Protein AF-A0A1C4S2L9-F1 (afdb_monomer)

pLDDT: mean 82.62, std 12.53, range [39.09, 97.62]

Nearest PDB structures (foldseek):
  4a45-assembly1_A  TM=8.225E-01  e=1.285E-04  Clostridium perfringens
  2xqx-assembly2_B  TM=8.087E-01  e=1.011E-03  Streptococcus pneumoniae TIGR4
  4a3z-assembly1_A  TM=6.806E-01  e=2.753E-03  Clostridium perfringens
  4a6o-assembly2_B  TM=6.651E-01  e=3.484E-03  Clostridium perfringens
  5msx-assembly1_A  TM=4.239E-01  e=1.137E-03  Bacteroides thetaiotaomicron VPI-5482

Sequence (245 aa):
MLLRVGERVGRVEPRRHMRDYVRGLLGPVGRKNSWQIAEHAGHGSPYGLQRLLSWCQWEPDEIRDDLREYVAERLGQPDGVVIVDDTGFLKKGTVSAGVQRQYSGTAGRTENCQIGVFAAYASDKGRALVDRELYLPKSWTEDPDRCRAARIPTDGDTSTWAQATGQYRWISQVDPGAQRSVNLITLLKPDDKFAAQFHVDSSADGSSWYTVARHGGSAGGLIAVQLDHPTKARYLRVIVHRPDQ

Mean predicted aligned error: 11.6 Å

Solvent-accessible surface area (backbone atoms only — not comparable to full-atom values): 14134 Å² total; per-residue (Å²): 105,75,71,66,51,35,67,61,32,84,51,70,68,53,34,51,36,50,54,40,48,54,47,28,70,75,40,98,49,87,66,90,44,48,54,53,27,20,50,73,62,71,40,97,54,31,59,63,48,47,38,47,76,76,68,52,76,62,58,70,65,60,48,37,51,56,47,37,52,52,43,46,77,72,39,61,50,98,84,42,45,79,47,76,51,73,46,42,44,81,49,93,68,74,68,55,72,40,37,41,77,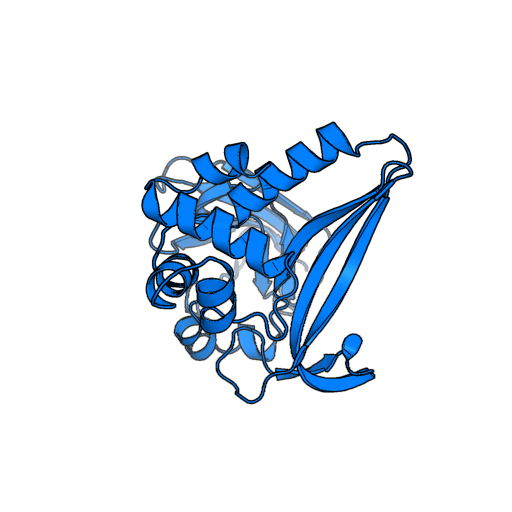40,78,18,74,76,74,74,43,74,37,43,22,30,41,35,38,34,31,29,39,38,35,96,77,43,72,46,81,48,47,75,47,76,48,68,45,68,85,44,77,76,30,50,68,62,29,52,75,46,67,46,93,64,88,67,50,94,79,75,72,86,80,74,85,94,59,81,61,53,76,51,75,45,67,77,84,50,75,40,81,42,47,67,48,76,47,82,31,47,75,90,60,30,62,26,24,37,33,32,32,34,13,72,80,78,80,59,78,45,81,42,32,78,50,68,83,49,76,49,37,79,43,80,48,65,36,81,53,76,36,72,25,22,27,42,31,44,38,35,63,36,69,58,133

Radius of gyration: 20.57 Å; Cα contacts (8 Å, |Δi|>4): 435; chains: 1; bounding box: 41×60×47 Å

Foldseek 3Di:
DLVLQLVQFPDPLLSVLVVLLVCLVVDPQDDNDLASSCVVSVHPGSVSNVCSVPPGDGAVQVSLVSVLVVCCVQVNDPPKDKDKDKAWAADDDDQAAQWDQDDGPVVNHGHGTWIKIWIKIQDPRGIDTRDIDTDHDPVRVVDLVSCVSNVNQDLSDPVQDDDDDPDFKDKRKGFSPAWGWDFKDKDAFAQVKGFQWKWKWFDHPVPDIDTFFTHHRDGHGIDMTGGPDTDGGRMMMIMGGDMDD

Secondary structure (DSSP, 8-state):
-HHHHHTTS-SHHHHHHHHHHHHHHHTT-SS-SHHHHHHHTT-S-SHHHHHHHHTS---HHHHHHHHHHHHHHHH--TT-EEEEEEEEEE-SSS-STT-EEEEETTTTEEEEEEEEEEEEEEETTEEEEEEEEEE--HHHHT-HHHHHHTT----S-TT-----SS-S-EEEEE--SS-EEEEEEEEEE-SSS-EEEEEEEEESSSS--EEEEEEESPPSEEEEEEEEEEEEESEEEEEEEEE--

Structure (mmCIF, N/CA/C/O backbone):
data_AF-A0A1C4S2L9-F1
#
_entry.id   AF-A0A1C4S2L9-F1
#
loop_
_atom_site.group_PDB
_atom_site.id
_atom_site.type_symbol
_atom_site.label_atom_id
_atom_site.label_alt_id
_atom_site.label_comp_id
_atom_site.label_asym_id
_atom_site.label_entity_id
_atom_site.label_seq_id
_atom_site.pdbx_PDB_ins_code
_atom_site.Cartn_x
_atom_site.Cartn_y
_atom_site.Cartn_z
_atom_site.occupancy
_atom_site.B_iso_or_equiv
_atom_site.auth_seq_id
_atom_site.auth_comp_id
_atom_site.auth_asym_id
_atom_site.auth_atom_id
_atom_site.pdbx_PDB_model_num
ATOM 1 N N . MET A 1 1 ? -16.186 -10.368 -6.788 1.00 82.69 1 MET A N 1
ATOM 2 C CA . MET A 1 1 ? -14.819 -9.826 -6.644 1.00 82.69 1 MET A CA 1
ATOM 3 C C . MET A 1 1 ? -14.099 -9.596 -7.978 1.00 82.69 1 MET A C 1
ATOM 5 O O . MET A 1 1 ? -13.957 -8.443 -8.338 1.00 82.69 1 MET A O 1
ATOM 9 N N . LEU A 1 2 ? -13.675 -10.619 -8.741 1.00 84.38 2 LEU A N 1
ATOM 10 C CA . LEU A 1 2 ? -12.844 -10.403 -9.953 1.00 84.38 2 LEU A CA 1
ATOM 11 C C . LEU A 1 2 ? -13.496 -9.542 -11.051 1.00 84.38 2 LEU A C 1
ATOM 13 O O . LEU A 1 2 ? -12.781 -8.855 -11.769 1.00 84.38 2 LEU A O 1
ATOM 17 N N . LEU A 1 3 ? -14.829 -9.564 -11.172 1.00 83.88 3 LEU A N 1
ATOM 18 C CA . LEU A 1 3 ? -15.553 -8.650 -12.064 1.00 83.88 3 LEU A CA 1
ATOM 19 C C . LEU A 1 3 ? -15.474 -7.197 -11.566 1.00 83.88 3 LEU A C 1
ATOM 21 O O . LEU A 1 3 ? -15.057 -6.346 -12.338 1.00 83.88 3 LEU A O 1
ATOM 25 N N . ARG A 1 4 ? -15.760 -6.957 -10.274 1.00 87.06 4 ARG A N 1
ATOM 26 C CA . ARG A 1 4 ? -15.672 -5.637 -9.610 1.00 87.06 4 ARG A CA 1
ATOM 27 C C . ARG A 1 4 ? -14.285 -5.013 -9.803 1.00 87.06 4 ARG A C 1
ATOM 29 O O . ARG A 1 4 ? -14.151 -3.970 -10.420 1.00 87.06 4 ARG A O 1
ATOM 36 N N . VAL A 1 5 ? -13.236 -5.738 -9.411 1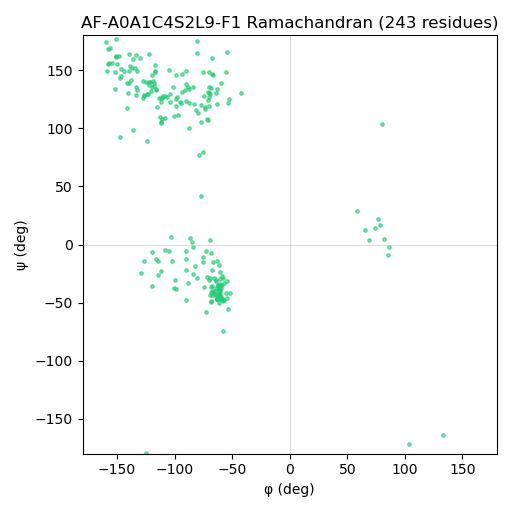.00 85.25 5 VAL A N 1
ATOM 37 C CA . VAL A 1 5 ? -11.843 -5.274 -9.549 1.00 85.25 5 VAL A CA 1
ATOM 38 C C . VAL A 1 5 ? -11.417 -5.148 -11.019 1.00 85.25 5 VAL A C 1
ATOM 40 O O . VAL A 1 5 ? -10.568 -4.332 -11.365 1.00 85.25 5 VAL A O 1
ATOM 43 N N . GLY A 1 6 ? -12.002 -5.950 -11.915 1.00 83.62 6 GLY A N 1
ATOM 44 C CA . GLY A 1 6 ? -11.735 -5.890 -13.352 1.00 83.62 6 GLY A CA 1
ATOM 45 C C . GLY A 1 6 ? -11.998 -4.512 -13.954 1.00 83.62 6 GLY A C 1
ATOM 46 O O . GLY A 1 6 ? -11.267 -4.098 -14.853 1.00 83.62 6 GLY A O 1
ATOM 47 N N . GLU A 1 7 ? -12.985 -3.777 -13.443 1.00 85.62 7 GLU A N 1
ATOM 48 C CA . GLU A 1 7 ? -13.330 -2.435 -13.921 1.00 85.62 7 GLU A CA 1
ATOM 49 C C . GLU A 1 7 ? -12.198 -1.423 -13.695 1.00 85.62 7 GLU A C 1
ATOM 51 O O . GLU A 1 7 ? -11.981 -0.564 -14.552 1.00 85.62 7 GLU A O 1
ATOM 56 N N . ARG A 1 8 ? -11.383 -1.610 -12.644 1.00 84.06 8 ARG A N 1
ATOM 57 C CA . ARG A 1 8 ? -10.201 -0.782 -12.322 1.00 84.06 8 ARG A CA 1
ATOM 58 C C . ARG A 1 8 ? -9.064 -0.899 -13.333 1.00 84.06 8 ARG A C 1
ATOM 60 O O . ARG A 1 8 ? -8.151 -0.079 -13.353 1.00 84.06 8 ARG A O 1
ATOM 67 N N . VAL A 1 9 ? -9.102 -1.918 -14.186 1.00 82.69 9 VAL A N 1
ATOM 68 C CA . VAL A 1 9 ? -8.084 -2.159 -15.207 1.00 82.69 9 VAL A CA 1
ATOM 69 C C . VAL A 1 9 ? -8.695 -1.838 -16.563 1.00 82.69 9 VAL A C 1
ATOM 71 O O . VAL A 1 9 ? -9.546 -2.576 -17.025 1.00 82.69 9 VAL A O 1
ATOM 74 N N . GLY A 1 10 ? -8.305 -0.751 -17.230 1.00 76.94 10 GLY A N 1
ATOM 75 C CA . GLY A 1 10 ? -9.055 -0.258 -18.401 1.00 76.94 10 GLY A CA 1
ATOM 76 C C . GLY A 1 10 ? -9.144 -1.222 -19.600 1.00 76.94 10 GLY A C 1
ATOM 77 O O . GLY A 1 10 ? -10.211 -1.386 -20.190 1.00 76.94 10 GLY A O 1
ATOM 78 N N . ARG A 1 11 ? -8.036 -1.877 -19.976 1.00 83.75 11 ARG A N 1
ATOM 79 C CA . ARG A 1 11 ? -7.966 -2.737 -21.177 1.00 83.75 11 ARG A CA 1
ATOM 80 C C . ARG A 1 11 ? -8.328 -4.196 -20.884 1.00 83.75 11 ARG A C 1
ATOM 82 O O . ARG A 1 11 ? -8.040 -4.718 -19.807 1.00 83.75 11 ARG A O 1
ATOM 89 N N . VAL A 1 12 ? -8.900 -4.885 -21.874 1.00 88.56 12 VAL A N 1
ATOM 90 C CA . VAL A 1 12 ? -9.360 -6.277 -21.727 1.00 88.56 12 VAL A CA 1
ATOM 91 C C . VAL A 1 12 ? -8.213 -7.274 -21.534 1.00 88.56 12 VAL A C 1
ATOM 93 O O . VAL A 1 12 ? -8.357 -8.227 -20.769 1.00 88.56 12 VAL A O 1
ATOM 96 N N . GLU A 1 13 ? -7.063 -7.069 -22.176 1.00 89.69 13 GLU A N 1
ATOM 97 C CA . GLU A 1 13 ? -5.934 -8.000 -22.096 1.00 89.69 13 GLU A CA 1
ATOM 98 C C . GLU A 1 13 ? -5.308 -8.004 -20.689 1.00 89.69 13 GLU A C 1
ATOM 100 O O . GLU A 1 13 ? -5.210 -9.079 -20.093 1.00 89.69 13 GLU A O 1
ATOM 105 N N . PRO A 1 14 ? -4.988 -6.847 -20.069 1.00 88.88 14 PRO A N 1
ATOM 106 C CA . PRO A 1 14 ? -4.560 -6.800 -18.671 1.00 88.88 14 PRO A CA 1
ATOM 107 C C . PRO A 1 14 ? -5.605 -7.333 -17.680 1.00 88.88 14 PRO A C 1
ATOM 109 O O . PRO A 1 14 ? -5.225 -7.992 -16.716 1.00 88.88 14 PRO A O 1
ATOM 112 N N . ARG A 1 15 ? -6.914 -7.145 -17.925 1.00 90.81 15 ARG A N 1
ATOM 113 C CA . ARG A 1 15 ? -7.975 -7.765 -17.099 1.00 90.81 15 ARG A CA 1
ATOM 114 C C . ARG A 1 15 ? -7.889 -9.292 -17.108 1.00 90.81 15 ARG A C 1
ATOM 116 O O . ARG A 1 15 ? -7.995 -9.924 -16.057 1.00 90.81 15 ARG A O 1
ATOM 123 N N . ARG A 1 16 ? -7.688 -9.895 -18.287 1.00 92.00 16 ARG A N 1
ATOM 124 C CA . ARG A 1 16 ? -7.511 -11.353 -18.427 1.00 92.00 16 ARG A CA 1
ATOM 125 C C . ARG A 1 16 ? -6.257 -11.817 -17.692 1.00 92.00 16 ARG A C 1
ATOM 127 O O . ARG A 1 16 ? -6.344 -12.744 -16.894 1.00 92.00 16 ARG A O 1
ATOM 134 N N . HIS A 1 17 ? -5.138 -11.117 -17.873 1.00 93.88 17 HIS A N 1
ATOM 135 C CA . HIS A 1 17 ? -3.901 -11.412 -17.152 1.00 93.88 17 HIS A CA 1
ATOM 136 C C . HIS A 1 17 ? -4.048 -11.272 -15.634 1.00 93.88 17 HIS A C 1
ATOM 138 O O . HIS A 1 17 ? -3.527 -12.111 -14.912 1.00 93.88 17 HIS A O 1
ATOM 144 N N . MET A 1 18 ? -4.788 -10.280 -15.131 1.00 92.69 18 MET A N 1
ATOM 145 C CA . MET A 1 18 ? -5.051 -10.124 -13.696 1.00 92.69 18 MET A CA 1
ATOM 146 C C . MET A 1 18 ? -5.839 -11.303 -13.135 1.00 92.69 18 MET A C 1
ATOM 148 O O . MET A 1 18 ? -5.463 -11.872 -12.111 1.00 92.69 18 MET A O 1
ATOM 152 N N . ARG A 1 19 ? -6.906 -11.711 -13.828 1.00 93.50 19 ARG A N 1
ATOM 153 C CA . ARG A 1 19 ? -7.688 -12.895 -13.460 1.00 93.50 19 ARG A CA 1
ATOM 154 C C . ARG A 1 19 ? -6.807 -14.143 -13.404 1.00 93.50 19 ARG A C 1
ATOM 156 O O . ARG A 1 19 ? -6.883 -14.900 -12.439 1.00 93.50 19 ARG A O 1
ATOM 163 N N . ASP A 1 20 ? -5.992 -14.356 -14.429 1.00 95.25 20 ASP A N 1
ATOM 164 C CA . ASP A 1 20 ? -5.127 -15.530 -14.535 1.00 95.25 20 ASP A CA 1
ATOM 165 C C . ASP A 1 20 ? -4.008 -15.496 -13.479 1.00 95.25 20 ASP A C 1
ATOM 167 O O . ASP A 1 20 ? -3.703 -16.517 -12.865 1.00 95.25 20 ASP A O 1
ATOM 171 N N . TYR A 1 21 ? -3.472 -14.307 -13.183 1.00 94.50 21 TYR A N 1
ATOM 172 C CA . TYR A 1 21 ? -2.488 -14.092 -12.126 1.00 94.50 21 TYR A CA 1
ATOM 173 C C . TYR A 1 21 ? -3.045 -14.460 -10.748 1.00 94.50 21 TYR A C 1
ATOM 175 O O . TYR A 1 21 ? -2.443 -15.261 -10.035 1.00 94.50 21 TYR A O 1
ATOM 183 N N . VAL A 1 22 ? -4.228 -13.945 -10.392 1.00 93.38 22 VAL A N 1
ATOM 184 C CA . VAL A 1 22 ? -4.896 -14.276 -9.121 1.00 93.38 22 VAL A CA 1
ATOM 185 C C . VAL A 1 22 ? -5.205 -15.771 -9.039 1.00 93.38 22 VAL A C 1
ATOM 187 O O . VAL A 1 22 ? -4.963 -16.393 -8.006 1.00 93.38 22 VAL A O 1
ATOM 190 N N . ARG A 1 23 ? -5.676 -16.383 -10.132 1.00 94.12 23 ARG A N 1
ATOM 191 C CA . ARG A 1 23 ? -5.912 -17.833 -10.178 1.00 94.12 23 ARG A CA 1
ATOM 192 C C . ARG A 1 23 ? -4.634 -18.634 -9.955 1.00 94.12 23 ARG A C 1
ATOM 194 O O . ARG A 1 23 ? -4.670 -19.580 -9.183 1.00 94.12 23 ARG A O 1
ATOM 201 N N . GLY A 1 24 ? -3.504 -18.252 -10.548 1.00 95.69 24 GLY A N 1
ATOM 202 C CA . GLY A 1 24 ? -2.239 -18.955 -10.311 1.00 95.69 24 GLY A CA 1
ATOM 203 C C . GLY A 1 24 ? -1.637 -18.710 -8.920 1.00 95.69 24 GLY A C 1
ATOM 204 O O . GLY A 1 24 ? -0.979 -19.599 -8.371 1.00 95.69 24 GLY A O 1
ATOM 205 N N . LEU A 1 25 ? -1.906 -17.555 -8.295 1.00 94.44 25 LEU A N 1
ATOM 206 C CA . LEU A 1 25 ? -1.585 -17.342 -6.878 1.00 94.44 25 LEU A CA 1
ATOM 207 C C . LEU A 1 25 ? -2.347 -18.324 -5.978 1.00 94.44 25 LEU A C 1
ATOM 209 O O . LEU A 1 25 ? -1.738 -18.909 -5.086 1.00 94.44 25 LEU A O 1
ATOM 213 N N . LEU A 1 26 ? -3.634 -18.550 -6.255 1.00 94.06 26 LEU A N 1
ATOM 214 C CA . LEU A 1 26 ? -4.495 -19.475 -5.506 1.00 94.06 26 LEU A CA 1
ATOM 215 C C . LEU A 1 26 ? -4.344 -20.947 -5.933 1.00 94.06 26 LEU A C 1
ATOM 217 O O . LEU A 1 26 ? -4.746 -21.845 -5.200 1.00 94.06 26 LEU A O 1
ATOM 221 N N . GLY A 1 27 ? -3.785 -21.199 -7.115 1.00 94.50 27 GLY A N 1
ATOM 222 C CA . GLY A 1 27 ? -3.593 -22.535 -7.672 1.00 94.50 27 GLY A CA 1
ATOM 223 C C . GLY A 1 27 ? -2.362 -23.264 -7.118 1.00 94.50 27 GLY A C 1
ATOM 224 O O . GLY A 1 27 ? -1.548 -22.672 -6.400 1.00 94.50 27 GLY A O 1
ATOM 225 N N . PRO A 1 28 ? -2.154 -24.537 -7.499 1.00 94.94 28 PRO A N 1
ATOM 226 C CA . PRO A 1 28 ? -1.048 -25.383 -7.037 1.00 94.94 28 PRO A CA 1
ATOM 227 C C . PRO A 1 28 ? 0.299 -25.053 -7.718 1.00 94.94 28 PRO A C 1
ATOM 229 O O . PRO A 1 28 ? 1.062 -25.934 -8.101 1.00 94.94 28 PRO A O 1
ATOM 232 N N . VAL A 1 29 ? 0.608 -23.767 -7.895 1.00 95.44 29 VAL A N 1
ATOM 233 C CA . VAL A 1 29 ? 1.902 -23.303 -8.423 1.00 95.44 29 VAL A CA 1
ATOM 234 C C . VAL A 1 29 ? 2.915 -23.245 -7.284 1.00 95.44 29 VAL A C 1
ATOM 236 O O . VAL A 1 29 ? 2.685 -22.499 -6.334 1.00 95.44 29 VAL A O 1
ATOM 239 N N . GLY A 1 30 ? 4.024 -23.985 -7.387 1.00 91.00 30 GLY A N 1
ATOM 240 C CA . GLY A 1 30 ? 5.050 -24.066 -6.338 1.00 91.00 30 GLY A CA 1
ATOM 241 C C . GLY A 1 30 ? 5.654 -22.705 -5.980 1.00 91.00 30 GLY A C 1
ATOM 242 O O . GLY A 1 30 ? 5.335 -22.127 -4.943 1.00 91.00 30 GLY A O 1
ATOM 243 N N . ARG A 1 31 ? 6.514 -22.152 -6.846 1.00 90.31 31 ARG A N 1
ATOM 244 C CA . ARG A 1 31 ? 7.056 -20.801 -6.651 1.00 90.31 31 ARG A CA 1
ATOM 245 C C . ARG A 1 31 ? 6.210 -19.781 -7.419 1.00 90.31 31 ARG A C 1
ATOM 247 O O . ARG A 1 31 ? 6.044 -19.846 -8.632 1.00 90.31 31 ARG A O 1
ATOM 254 N N . LYS A 1 32 ? 5.667 -18.808 -6.686 1.00 91.38 32 LYS A N 1
ATOM 255 C CA . LYS A 1 32 ? 4.776 -17.764 -7.213 1.00 91.38 32 LYS A CA 1
ATOM 256 C C . LYS A 1 32 ? 5.568 -16.667 -7.931 1.00 91.38 32 LYS A C 1
ATOM 258 O O . LYS A 1 32 ? 5.821 -15.602 -7.380 1.00 91.38 32 LYS A O 1
ATOM 263 N N . ASN A 1 33 ? 6.011 -16.945 -9.152 1.00 92.62 33 ASN A N 1
ATOM 264 C CA . ASN A 1 33 ? 6.607 -15.956 -10.053 1.00 92.62 33 ASN A CA 1
ATOM 265 C C . ASN A 1 33 ? 5.820 -15.891 -11.373 1.00 92.62 33 ASN A C 1
ATOM 267 O O . ASN A 1 33 ? 5.045 -16.794 -11.687 1.00 92.62 33 ASN A O 1
ATOM 271 N N . SER A 1 34 ? 6.028 -14.833 -12.161 1.00 94.25 34 SER A N 1
ATOM 272 C CA . SER A 1 34 ? 5.306 -14.633 -13.426 1.00 94.25 34 SER A CA 1
ATOM 273 C C . SER A 1 34 ? 5.528 -15.746 -14.451 1.00 94.25 34 SER A C 1
ATOM 275 O O . SER A 1 34 ? 4.676 -15.917 -15.309 1.00 94.25 34 SER A O 1
ATOM 277 N N . TRP A 1 35 ? 6.630 -16.499 -14.381 1.00 95.94 35 TRP A N 1
ATOM 278 C CA . TRP A 1 35 ? 6.892 -17.610 -15.299 1.00 95.94 35 TRP A CA 1
ATOM 279 C C . TRP A 1 35 ? 5.990 -18.801 -15.000 1.00 95.94 35 TRP A C 1
ATOM 281 O O . TRP A 1 35 ? 5.191 -19.205 -15.835 1.00 95.94 35 TRP A O 1
ATOM 291 N N . GLN A 1 36 ? 6.057 -19.314 -13.775 1.00 96.69 36 GLN A N 1
ATOM 292 C CA . GLN A 1 36 ? 5.314 -20.510 -13.385 1.00 96.69 36 GLN A CA 1
ATOM 293 C C . GLN A 1 36 ? 3.809 -20.244 -13.311 1.00 96.69 36 GLN A C 1
ATOM 295 O O . GLN A 1 36 ? 3.008 -21.127 -13.598 1.00 96.69 36 GLN A O 1
ATOM 300 N N . ILE A 1 37 ? 3.406 -19.014 -12.972 1.00 97.62 37 ILE A N 1
ATOM 301 C CA . ILE A 1 37 ? 1.999 -18.605 -13.043 1.00 97.62 37 ILE A CA 1
ATOM 302 C C . ILE A 1 37 ? 1.529 -18.524 -14.502 1.00 97.62 37 ILE A C 1
ATOM 304 O O . ILE A 1 37 ? 0.414 -18.950 -14.790 1.00 97.62 37 ILE A O 1
ATOM 308 N N . ALA A 1 38 ?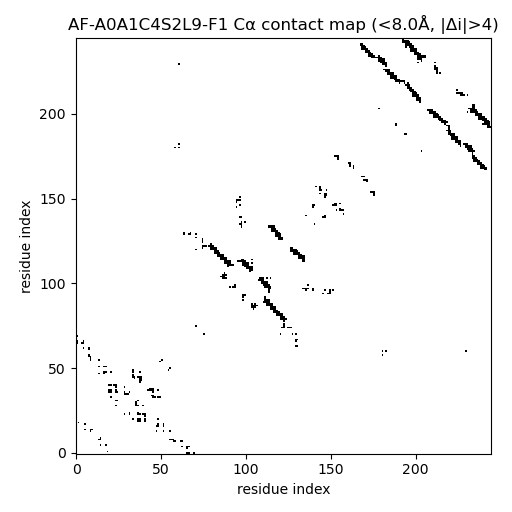 2.353 -18.007 -15.421 1.00 96.88 38 ALA A N 1
ATOM 309 C CA . ALA A 1 38 ? 2.009 -17.949 -16.842 1.00 96.88 38 ALA A CA 1
ATOM 310 C C . ALA A 1 38 ? 1.832 -19.351 -17.430 1.00 96.88 38 ALA A C 1
ATOM 312 O O . ALA A 1 38 ? 0.808 -19.609 -18.056 1.00 96.88 38 ALA A O 1
ATOM 313 N N . GLU A 1 39 ? 2.771 -20.255 -17.153 1.00 96.38 39 GLU A N 1
ATOM 314 C CA . GLU A 1 39 ? 2.706 -21.660 -17.561 1.00 96.38 39 GLU A CA 1
ATOM 315 C C . GLU A 1 39 ? 1.447 -22.346 -17.014 1.00 96.38 39 GLU A C 1
ATOM 317 O O . GLU A 1 39 ? 0.681 -22.935 -17.773 1.00 96.38 39 GLU A O 1
ATOM 322 N N . HIS A 1 40 ? 1.166 -22.186 -15.716 1.00 96.56 40 HIS A N 1
ATOM 323 C CA . HIS A 1 40 ? -0.041 -22.734 -15.094 1.00 96.56 40 HIS A CA 1
ATOM 324 C C . HIS A 1 40 ? -1.337 -22.211 -15.729 1.00 96.56 40 HIS A C 1
ATOM 326 O O . HIS A 1 40 ? -2.320 -22.939 -15.831 1.00 96.56 40 HIS A O 1
ATOM 332 N N . ALA A 1 41 ? -1.347 -20.950 -16.160 1.00 96.00 41 ALA A N 1
ATOM 333 C CA . ALA A 1 41 ? -2.485 -20.334 -16.831 1.00 96.00 41 ALA A CA 1
ATOM 334 C C . ALA A 1 41 ? -2.512 -20.570 -18.358 1.00 96.00 41 ALA A C 1
ATOM 336 O O . ALA A 1 41 ? -3.388 -20.028 -19.032 1.00 96.00 41 ALA A O 1
ATOM 337 N N . GLY A 1 42 ? -1.595 -21.377 -18.907 1.00 96.56 42 GLY A N 1
ATOM 338 C CA . GLY A 1 42 ? -1.558 -21.744 -20.326 1.00 96.56 42 GLY A CA 1
ATOM 339 C C . GLY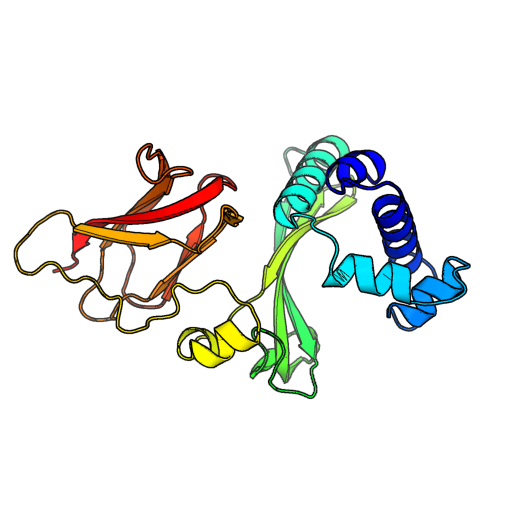 A 1 42 ? -0.975 -20.674 -21.256 1.00 96.56 42 GLY A C 1
ATOM 340 O O . GLY A 1 42 ? -1.187 -20.728 -22.466 1.00 96.56 42 GLY A O 1
ATOM 341 N N . HIS A 1 43 ? -0.252 -19.687 -20.722 1.00 96.06 43 HIS A N 1
ATOM 342 C CA . HIS A 1 43 ? 0.423 -18.667 -21.527 1.00 96.06 43 HIS A CA 1
ATOM 343 C C . HIS A 1 43 ? 1.780 -19.181 -22.016 1.00 96.06 43 HIS A C 1
ATOM 345 O O . HIS A 1 43 ? 2.574 -19.694 -21.233 1.00 96.06 43 HIS A O 1
ATOM 351 N N . GLY A 1 44 ? 2.102 -18.952 -23.293 1.00 95.06 44 GLY A N 1
ATOM 352 C CA . GLY A 1 44 ? 3.409 -19.313 -23.865 1.00 95.06 44 GLY A CA 1
ATOM 353 C C . GLY A 1 44 ? 4.581 -18.428 -23.414 1.00 95.06 44 GLY A C 1
ATOM 354 O O . GLY A 1 44 ? 5.721 -18.692 -23.781 1.00 95.06 44 GLY A O 1
ATOM 355 N N . SER A 1 45 ? 4.330 -17.355 -22.654 1.00 95.50 45 SER A N 1
ATOM 356 C CA . SER A 1 45 ? 5.380 -16.486 -22.104 1.00 95.50 45 SER A CA 1
ATOM 357 C C . SER A 1 45 ? 4.919 -15.757 -20.831 1.00 95.50 45 SER A C 1
ATOM 359 O O . SER A 1 45 ? 3.720 -15.504 -20.669 1.00 95.50 45 SER A O 1
ATOM 361 N N . PRO A 1 46 ? 5.847 -15.327 -19.951 1.00 96.00 46 PRO A N 1
ATOM 362 C CA . PRO A 1 46 ? 5.522 -14.545 -18.755 1.00 96.00 46 PRO A CA 1
ATOM 363 C C . PRO A 1 46 ? 5.184 -13.077 -19.042 1.00 96.00 46 PRO A C 1
ATOM 365 O O . PRO A 1 46 ? 4.750 -12.367 -18.131 1.00 96.00 46 PRO A O 1
ATOM 368 N N . TYR A 1 47 ? 5.416 -12.587 -20.265 1.00 95.19 47 TYR A N 1
ATOM 369 C CA . TYR A 1 47 ? 5.450 -11.152 -20.555 1.00 95.19 47 TYR A CA 1
ATOM 370 C C . TYR A 1 47 ? 4.122 -10.450 -20.278 1.00 95.19 47 TYR A C 1
ATOM 372 O O . TYR A 1 47 ? 4.123 -9.335 -19.764 1.00 95.19 47 TYR A O 1
ATOM 380 N N . GLY A 1 48 ? 2.990 -11.109 -20.543 1.00 93.06 48 GLY A N 1
ATOM 381 C CA . GLY A 1 48 ? 1.669 -10.558 -20.227 1.00 93.06 48 GLY A CA 1
ATOM 382 C C . GLY A 1 48 ? 1.483 -10.297 -18.729 1.00 93.06 48 GLY A C 1
ATOM 383 O O . GLY A 1 48 ? 1.022 -9.225 -18.334 1.00 93.06 48 GLY A O 1
ATOM 384 N N . LEU A 1 49 ? 1.925 -11.235 -17.884 1.00 94.56 49 LEU A N 1
ATOM 385 C CA . LEU A 1 49 ? 1.851 -11.108 -16.426 1.00 94.56 49 LEU A CA 1
ATOM 386 C C . LEU A 1 49 ? 2.888 -10.124 -15.875 1.00 94.56 49 LEU A C 1
ATOM 388 O O . LEU A 1 49 ? 2.595 -9.380 -14.945 1.00 94.56 49 LEU A O 1
ATOM 392 N N . GLN A 1 50 ? 4.093 -10.081 -16.446 1.00 93.62 50 GLN A N 1
ATOM 393 C CA . GLN A 1 50 ? 5.095 -9.079 -16.071 1.00 93.62 50 GLN A CA 1
ATOM 394 C C . GLN A 1 50 ? 4.598 -7.671 -16.401 1.00 93.62 50 GLN A C 1
ATOM 396 O O . GLN A 1 50 ? 4.650 -6.783 -15.555 1.00 93.62 50 GLN A O 1
ATOM 401 N N . ARG A 1 51 ? 4.026 -7.487 -17.596 1.00 89.69 51 ARG A N 1
ATOM 402 C CA . ARG A 1 51 ? 3.462 -6.210 -18.031 1.00 89.69 51 ARG A CA 1
ATOM 403 C C . ARG A 1 51 ? 2.321 -5.745 -17.134 1.00 89.69 51 ARG A C 1
ATOM 405 O O . ARG A 1 51 ? 2.277 -4.561 -16.810 1.00 89.69 51 ARG A O 1
ATOM 412 N N . LEU A 1 52 ? 1.454 -6.661 -16.698 1.00 89.12 52 LEU A N 1
ATOM 413 C CA . LEU A 1 52 ? 0.417 -6.370 -15.707 1.00 89.12 52 LEU A CA 1
ATOM 414 C C . LEU A 1 52 ? 1.004 -5.750 -14.428 1.00 89.12 52 LEU A C 1
ATOM 416 O O . LEU A 1 52 ? 0.468 -4.765 -13.927 1.00 89.12 52 LEU A O 1
ATOM 420 N N . LEU A 1 53 ? 2.090 -6.320 -13.903 1.00 85.56 53 LEU A N 1
ATOM 421 C CA . LEU A 1 53 ? 2.669 -5.896 -12.627 1.00 85.56 53 LEU A CA 1
ATOM 422 C C . LEU A 1 53 ? 3.542 -4.641 -12.733 1.00 85.56 53 LEU A C 1
ATOM 424 O O . LEU A 1 53 ? 3.656 -3.917 -11.750 1.00 85.56 53 LEU A O 1
ATOM 428 N N . SER A 1 54 ? 4.180 -4.393 -13.881 1.00 80.44 54 SER A N 1
ATOM 429 C CA . SER A 1 54 ? 5.184 -3.326 -14.002 1.00 80.44 54 SER A CA 1
ATOM 430 C C . SER A 1 54 ? 4.792 -2.144 -14.890 1.00 80.44 54 SER A C 1
ATOM 432 O O . SER A 1 54 ? 5.384 -1.078 -14.744 1.00 80.44 54 SER A O 1
ATOM 434 N N . TRP A 1 55 ? 3.855 -2.315 -15.830 1.00 78.12 55 TRP A N 1
ATOM 435 C CA . TRP A 1 55 ? 3.551 -1.307 -16.862 1.00 78.12 55 TRP A CA 1
ATOM 436 C C . TRP A 1 55 ? 2.071 -0.953 -16.982 1.00 78.12 55 TRP A C 1
ATOM 438 O O . TRP A 1 55 ? 1.740 0.116 -17.493 1.00 78.12 55 TRP A O 1
ATOM 448 N N . CYS A 1 56 ? 1.164 -1.845 -16.588 1.00 80.69 56 CYS A N 1
ATOM 449 C CA . CYS A 1 56 ? -0.257 -1.535 -16.611 1.00 80.69 56 CYS A CA 1
ATOM 450 C C . CYS A 1 56 ? -0.591 -0.498 -15.537 1.00 80.69 56 CYS A C 1
ATOM 452 O O . CYS A 1 56 ? -0.149 -0.608 -14.399 1.00 80.69 56 CYS A O 1
ATOM 454 N N . GLN A 1 57 ? -1.400 0.492 -15.909 1.00 75.88 57 GLN A N 1
ATOM 455 C CA . GLN A 1 57 ? -1.942 1.467 -14.971 1.00 75.88 57 GLN A CA 1
ATOM 456 C C . GLN A 1 57 ? -3.134 0.841 -14.247 1.00 75.88 57 GLN A C 1
ATOM 458 O O . GLN A 1 57 ? -4.148 0.526 -14.872 1.00 75.88 57 GLN A O 1
ATOM 463 N N . TRP A 1 58 ? -2.975 0.622 -12.949 1.00 76.69 58 TRP A N 1
ATOM 464 C CA . TRP A 1 58 ? -4.033 0.273 -12.010 1.00 76.69 58 TRP A CA 1
ATOM 465 C C . TRP A 1 58 ? -3.673 0.886 -10.662 1.00 76.69 58 TRP A C 1
ATOM 467 O O . TRP A 1 58 ? -2.492 0.950 -10.320 1.00 76.69 58 TRP A O 1
ATOM 477 N N . GLU A 1 59 ? -4.679 1.350 -9.927 1.00 79.31 59 GLU A N 1
ATOM 478 C CA . GLU A 1 59 ? -4.481 1.996 -8.634 1.00 79.31 59 GLU A CA 1
ATOM 479 C C . GLU A 1 59 ? -4.697 0.967 -7.515 1.00 79.31 59 GLU A C 1
ATOM 481 O O . GLU A 1 59 ? -5.821 0.482 -7.347 1.00 79.31 59 GLU A O 1
ATOM 486 N N . PRO A 1 60 ? -3.652 0.566 -6.767 1.00 79.00 60 PRO A N 1
ATOM 487 C CA . PRO A 1 60 ? -3.786 -0.506 -5.787 1.00 79.00 60 PRO A CA 1
ATOM 488 C C . PRO A 1 60 ? -4.748 -0.177 -4.645 1.00 79.00 60 PRO A C 1
ATOM 490 O O . PRO A 1 60 ? -5.403 -1.087 -4.136 1.00 79.00 60 PRO A O 1
ATOM 493 N N . ASP A 1 61 ? -4.851 1.100 -4.276 1.00 80.00 61 ASP A N 1
ATOM 494 C CA . ASP A 1 61 ? -5.794 1.580 -3.265 1.00 80.00 61 ASP A CA 1
ATOM 495 C C . ASP A 1 61 ? -7.247 1.404 -3.701 1.00 80.00 61 ASP A C 1
ATOM 497 O O . ASP A 1 61 ? -8.061 0.912 -2.927 1.00 80.00 61 ASP A O 1
ATOM 501 N N . GLU A 1 62 ? -7.570 1.707 -4.959 1.00 82.12 62 GLU A N 1
ATOM 502 C CA . GLU A 1 62 ? -8.930 1.513 -5.470 1.00 82.12 62 GLU A CA 1
ATOM 503 C C . GLU A 1 62 ? -9.317 0.025 -5.477 1.00 82.12 62 GLU A C 1
ATOM 505 O O . GLU A 1 62 ? -10.442 -0.334 -5.136 1.00 82.12 62 GLU A O 1
ATOM 510 N N . ILE A 1 63 ? -8.370 -0.864 -5.804 1.00 87.88 63 ILE A N 1
ATOM 511 C CA . ILE A 1 63 ? -8.591 -2.316 -5.726 1.00 87.88 63 ILE A CA 1
ATOM 512 C C . ILE A 1 63 ? -8.780 -2.775 -4.274 1.00 87.88 63 ILE A C 1
ATOM 514 O O . ILE A 1 63 ? -9.611 -3.648 -4.009 1.00 87.88 63 ILE A O 1
ATOM 518 N N . ARG A 1 64 ? -8.007 -2.219 -3.332 1.00 88.12 64 ARG A N 1
ATOM 519 C CA . ARG A 1 64 ? -8.179 -2.487 -1.899 1.00 88.12 64 ARG A CA 1
ATOM 520 C C . ARG A 1 64 ? -9.568 -2.057 -1.440 1.00 88.12 64 ARG A C 1
ATOM 522 O O . ARG A 1 64 ? -10.210 -2.809 -0.714 1.00 88.12 64 ARG A O 1
ATOM 529 N N . ASP A 1 65 ? -10.033 -0.886 -1.851 1.00 86.88 65 ASP A N 1
ATOM 530 C CA . ASP A 1 65 ? -11.327 -0.362 -1.417 1.00 86.88 65 ASP A CA 1
ATOM 531 C C . ASP A 1 65 ? -12.484 -1.221 -1.957 1.00 86.88 65 ASP A C 1
ATOM 533 O O . ASP A 1 65 ? -13.365 -1.607 -1.188 1.00 86.88 65 ASP A O 1
ATOM 537 N N . ASP A 1 66 ? -12.407 -1.668 -3.218 1.00 91.00 66 ASP A N 1
ATOM 538 C CA . ASP A 1 66 ? -13.353 -2.646 -3.781 1.00 91.00 66 ASP A CA 1
ATOM 539 C C . ASP A 1 66 ? -13.348 -3.978 -2.999 1.00 91.00 66 ASP A C 1
ATOM 541 O O . ASP A 1 66 ? -14.385 -4.630 -2.837 1.00 91.00 66 ASP A O 1
ATOM 545 N N . LEU A 1 67 ? -12.173 -4.419 -2.529 1.00 91.69 67 LEU A N 1
ATOM 546 C CA . LEU A 1 67 ? -12.031 -5.616 -1.697 1.00 91.69 67 LEU A CA 1
ATOM 547 C C . LEU A 1 67 ? -12.642 -5.410 -0.308 1.00 91.69 67 LEU A C 1
ATOM 549 O O . LEU A 1 67 ? -13.346 -6.296 0.171 1.00 91.69 67 LEU A O 1
ATOM 553 N N . ARG A 1 68 ? -12.405 -4.261 0.330 1.00 92.56 68 ARG A N 1
ATOM 554 C CA . ARG A 1 68 ? -12.979 -3.909 1.637 1.00 92.56 68 ARG A CA 1
ATOM 555 C C . ARG A 1 68 ? -14.494 -3.908 1.596 1.00 92.56 68 ARG A C 1
ATOM 557 O O . ARG A 1 68 ? -15.117 -4.529 2.450 1.00 92.56 68 ARG A O 1
ATOM 564 N N . GLU A 1 69 ? -15.068 -3.272 0.583 1.00 92.75 69 GLU A N 1
ATOM 565 C CA . GLU A 1 69 ? -16.512 -3.243 0.379 1.00 92.75 69 GLU A CA 1
ATOM 566 C C . GLU A 1 69 ? -17.061 -4.664 0.182 1.00 92.75 69 GLU A C 1
ATOM 568 O O . GLU A 1 69 ? -17.992 -5.078 0.869 1.00 92.75 69 GLU A O 1
ATOM 573 N N . TYR A 1 70 ? -16.419 -5.469 -0.672 1.00 94.56 70 TYR A N 1
ATOM 574 C CA . TYR A 1 70 ? -16.814 -6.863 -0.879 1.00 94.56 70 TYR A CA 1
ATOM 575 C C . TYR A 1 70 ? -16.725 -7.698 0.409 1.00 94.56 70 TYR A C 1
ATOM 577 O O . TYR A 1 70 ? -17.584 -8.541 0.665 1.00 94.56 70 TYR A O 1
ATOM 585 N N . VAL A 1 71 ? -15.692 -7.491 1.228 1.00 94.75 71 VAL A N 1
ATOM 586 C CA . VAL A 1 71 ? -15.533 -8.177 2.516 1.00 94.75 71 VAL A CA 1
ATOM 587 C C . VAL A 1 71 ? -16.603 -7.731 3.505 1.00 94.75 71 VAL A C 1
ATOM 589 O O . VAL A 1 71 ? -17.206 -8.589 4.142 1.00 94.75 71 VAL A O 1
ATOM 592 N N . ALA A 1 72 ? -16.898 -6.435 3.593 1.00 93.19 72 ALA A N 1
ATOM 593 C CA . ALA A 1 72 ? -17.962 -5.916 4.446 1.00 93.19 72 ALA A CA 1
ATOM 594 C C . ALA A 1 72 ? -19.333 -6.490 4.050 1.00 93.19 72 ALA A C 1
ATOM 596 O O . ALA A 1 72 ? -20.060 -6.985 4.906 1.00 93.19 72 ALA A O 1
ATOM 597 N N . GLU A 1 73 ? -19.653 -6.529 2.754 1.00 95.81 73 GLU A N 1
ATOM 598 C CA . GLU A 1 73 ? -20.899 -7.119 2.245 1.00 95.81 73 GLU A CA 1
ATOM 599 C C . GLU A 1 73 ? -21.034 -8.616 2.567 1.00 95.81 73 GLU A C 1
ATOM 601 O O . GLU A 1 73 ? -22.137 -9.115 2.797 1.00 95.81 73 GLU A O 1
ATOM 606 N N . ARG A 1 74 ? -19.929 -9.372 2.505 1.00 96.12 74 ARG A N 1
ATOM 607 C CA . ARG A 1 74 ? -19.964 -10.845 2.543 1.00 96.12 74 ARG A CA 1
ATOM 608 C C . ARG A 1 74 ? -19.678 -11.435 3.910 1.00 96.12 74 ARG A C 1
ATOM 610 O O . ARG A 1 74 ? -20.275 -12.450 4.263 1.00 96.12 74 ARG A O 1
ATOM 617 N N . LEU A 1 75 ? -18.754 -10.829 4.638 1.00 95.75 75 LEU A N 1
ATOM 618 C CA . LEU A 1 75 ? -18.243 -11.314 5.915 1.00 95.75 75 LEU A CA 1
ATOM 619 C C . LEU A 1 75 ? -18.614 -10.381 7.072 1.00 95.75 75 LEU A C 1
ATOM 621 O O . LEU A 1 75 ? -18.517 -10.806 8.212 1.00 95.75 75 LEU A O 1
ATOM 625 N N . GLY A 1 76 ? -19.063 -9.149 6.803 1.00 93.94 76 GLY A N 1
ATOM 626 C CA . GLY A 1 76 ? -19.377 -8.157 7.830 1.00 93.94 76 GLY A CA 1
ATOM 627 C C . GLY A 1 76 ? -20.350 -8.679 8.886 1.00 93.94 76 GLY A C 1
ATOM 628 O O . GLY A 1 76 ? -21.466 -9.083 8.557 1.00 93.94 76 GLY A O 1
ATOM 629 N N . GLN A 1 77 ? -19.927 -8.658 10.146 1.00 91.88 77 GLN A N 1
ATOM 630 C CA . GLN A 1 77 ? -20.694 -8.983 11.347 1.00 91.88 77 GLN A CA 1
ATOM 631 C C . GLN A 1 77 ? -20.464 -7.923 12.438 1.00 91.88 77 GLN A C 1
ATOM 633 O O . GLN A 1 77 ? -19.381 -7.329 12.466 1.00 91.88 77 GLN A O 1
ATOM 638 N N . PRO A 1 78 ? -21.443 -7.693 13.339 1.00 89.94 78 PRO A N 1
ATOM 639 C CA . PRO A 1 78 ? -21.305 -6.744 14.449 1.00 89.94 78 PRO A CA 1
ATOM 640 C C . PRO A 1 78 ? -20.127 -7.032 15.391 1.00 89.94 78 PRO A C 1
ATOM 642 O O . PRO A 1 78 ? -19.587 -6.106 15.985 1.00 89.94 78 PRO A O 1
ATOM 645 N N . ASP A 1 79 ? -19.737 -8.299 15.524 1.00 89.06 79 ASP A N 1
ATOM 646 C CA . ASP A 1 79 ? -18.653 -8.794 16.378 1.00 89.06 79 ASP A CA 1
ATOM 647 C C . ASP A 1 79 ? -17.366 -9.125 15.601 1.00 89.06 79 ASP A C 1
ATOM 649 O O . ASP A 1 79 ? -16.412 -9.662 16.165 1.00 89.06 79 ASP A O 1
ATOM 653 N N . GLY A 1 80 ? -17.314 -8.807 14.304 1.00 90.56 80 GLY A N 1
ATOM 654 C CA . GLY A 1 80 ? -16.112 -9.014 13.508 1.00 90.56 80 GLY A CA 1
ATOM 655 C C . GLY A 1 80 ? -14.969 -8.096 13.934 1.00 90.56 80 GLY A C 1
ATOM 656 O O . GLY A 1 80 ? -15.171 -6.945 14.319 1.00 90.56 80 GLY A O 1
ATOM 657 N N . VAL A 1 81 ? -13.744 -8.598 13.819 1.00 88.25 81 VAL A N 1
ATOM 658 C CA . VAL A 1 81 ? -12.533 -7.918 14.283 1.00 88.25 81 VAL A CA 1
ATOM 659 C C . VAL A 1 81 ? -11.592 -7.604 13.130 1.00 88.25 81 VAL A C 1
ATOM 661 O O . VAL A 1 81 ? -11.511 -8.343 12.145 1.00 88.25 81 VAL A O 1
ATOM 664 N N . VAL A 1 82 ? -10.842 -6.513 13.275 1.00 87.06 82 VAL A N 1
ATOM 665 C CA . VAL A 1 82 ? -9.708 -6.186 12.408 1.00 87.06 82 VAL A CA 1
ATOM 666 C C . VAL A 1 82 ? -8.425 -6.486 13.167 1.00 87.06 82 VAL A C 1
ATOM 668 O O . VAL A 1 82 ? -8.196 -5.965 14.255 1.00 87.06 82 VAL A O 1
ATOM 671 N N . ILE A 1 83 ? -7.597 -7.341 12.584 1.00 86.56 83 ILE A N 1
ATOM 672 C CA . ILE A 1 83 ? -6.307 -7.767 13.111 1.00 86.56 83 ILE A CA 1
ATOM 673 C C . ILE A 1 83 ? -5.235 -7.085 12.273 1.00 86.56 83 ILE A C 1
ATOM 675 O O . ILE A 1 83 ? -5.259 -7.187 11.047 1.00 86.56 83 ILE A O 1
ATOM 679 N N . VAL A 1 84 ? -4.305 -6.403 12.931 1.00 82.62 84 VAL A N 1
ATOM 680 C CA . VAL A 1 84 ? -3.147 -5.785 12.284 1.00 82.62 84 VAL A CA 1
ATOM 681 C C . VAL A 1 84 ? -1.909 -6.559 12.696 1.00 82.62 84 VAL A C 1
ATOM 683 O O . VAL A 1 84 ? -1.693 -6.773 13.886 1.00 82.62 84 VAL A O 1
ATOM 686 N N . ASP A 1 85 ? -1.124 -6.979 11.712 1.00 83.31 85 ASP A N 1
ATOM 687 C CA . ASP A 1 85 ? 0.108 -7.732 11.931 1.00 83.31 85 ASP A CA 1
ATOM 688 C C . ASP A 1 85 ? 1.146 -7.385 10.862 1.00 83.31 85 ASP A C 1
ATOM 690 O O . ASP A 1 85 ? 0.801 -7.017 9.730 1.00 83.31 85 ASP A O 1
ATOM 694 N N . ASP A 1 86 ? 2.422 -7.492 11.213 1.00 83.12 86 ASP A N 1
ATOM 695 C CA . ASP A 1 86 ? 3.524 -7.282 10.287 1.00 83.12 86 ASP A CA 1
ATOM 696 C C . ASP A 1 86 ? 4.065 -8.613 9.744 1.00 83.12 86 ASP A C 1
ATOM 698 O O . ASP A 1 86 ? 4.071 -9.656 10.388 1.00 83.12 86 ASP A O 1
ATOM 702 N N . THR A 1 87 ? 4.510 -8.614 8.493 1.00 87.75 87 THR A N 1
ATOM 703 C CA . THR A 1 87 ? 5.077 -9.797 7.843 1.00 87.75 87 THR A CA 1
ATOM 704 C C . THR A 1 87 ? 6.364 -9.426 7.134 1.00 87.75 87 THR A C 1
ATOM 706 O O . THR A 1 87 ? 6.415 -8.490 6.330 1.00 87.75 87 THR A O 1
ATOM 709 N N . GLY A 1 88 ? 7.418 -10.197 7.409 1.00 89.31 88 GLY A N 1
ATOM 710 C CA . GLY A 1 88 ? 8.731 -9.970 6.827 1.00 89.31 88 GLY A CA 1
ATOM 711 C C . GLY A 1 88 ? 8.977 -10.788 5.565 1.00 89.31 88 GLY A C 1
ATOM 712 O O . GLY A 1 88 ? 8.808 -12.005 5.534 1.00 89.31 88 GLY A O 1
ATOM 713 N N . PHE A 1 89 ? 9.462 -10.118 4.525 1.00 91.06 89 PHE A N 1
ATOM 714 C CA . PHE A 1 89 ? 9.826 -10.708 3.243 1.00 91.06 89 PHE A CA 1
ATOM 715 C C . PHE A 1 89 ? 11.341 -10.651 3.069 1.00 91.06 89 PHE A C 1
ATOM 717 O O . PHE A 1 89 ? 11.908 -9.582 2.830 1.00 91.06 89 PHE A O 1
ATOM 724 N N . LEU A 1 90 ? 12.010 -11.803 3.172 1.00 93.56 90 LEU A N 1
ATOM 725 C CA . LEU A 1 90 ? 13.463 -11.896 3.015 1.00 93.56 90 LEU A CA 1
ATOM 726 C C . LEU A 1 90 ? 13.921 -11.422 1.629 1.00 93.56 90 LEU A C 1
ATOM 728 O O . LEU A 1 90 ? 13.322 -11.744 0.598 1.00 93.56 90 LEU A O 1
ATOM 732 N N . LYS A 1 91 ? 15.035 -10.688 1.601 1.00 91.19 91 LYS A N 1
ATOM 733 C CA . LYS A 1 91 ? 15.646 -10.142 0.385 1.00 91.19 91 LYS A CA 1
ATOM 734 C C . LYS A 1 91 ? 17.156 -10.311 0.406 1.00 91.19 91 LYS A C 1
ATOM 736 O O . LYS A 1 91 ? 17.794 -10.288 1.452 1.00 91.19 91 LYS A O 1
ATOM 741 N N . LYS A 1 92 ? 17.752 -10.417 -0.781 1.00 89.25 92 LYS A N 1
ATOM 742 C CA . LYS A 1 92 ? 19.211 -10.531 -0.948 1.00 89.25 92 LYS A CA 1
ATOM 743 C C . LYS A 1 92 ? 19.898 -9.251 -1.443 1.00 89.25 92 LYS A C 1
ATOM 745 O O . LYS A 1 92 ? 21.117 -9.223 -1.475 1.00 89.25 92 LYS A O 1
ATOM 750 N N . GLY A 1 93 ? 19.148 -8.202 -1.786 1.00 90.62 93 GLY A N 1
ATOM 751 C CA . GLY A 1 93 ? 19.692 -6.922 -2.264 1.00 90.62 93 GLY A CA 1
ATOM 752 C C . GLY A 1 93 ? 19.220 -5.719 -1.444 1.00 90.62 93 GLY A C 1
ATOM 753 O O . GLY A 1 93 ? 18.444 -5.877 -0.501 1.00 90.62 93 GLY A O 1
ATOM 754 N N . THR A 1 94 ? 19.671 -4.526 -1.837 1.00 90.25 94 THR A N 1
ATOM 755 C CA . THR A 1 94 ? 19.449 -3.245 -1.131 1.00 90.25 94 THR A CA 1
ATOM 756 C C . THR A 1 94 ? 18.478 -2.292 -1.838 1.00 90.25 94 THR A C 1
ATOM 758 O O . THR A 1 94 ? 18.131 -1.245 -1.291 1.00 90.25 94 THR A O 1
ATOM 761 N N . VAL A 1 95 ? 18.030 -2.666 -3.040 1.00 87.12 95 VAL A N 1
ATOM 762 C CA . VAL A 1 95 ? 17.294 -1.797 -3.977 1.00 87.12 95 VAL A CA 1
ATOM 763 C C . VAL A 1 95 ? 15.773 -1.837 -3.808 1.00 87.12 95 VAL A C 1
ATOM 765 O O . VAL A 1 95 ? 15.083 -0.927 -4.248 1.00 87.12 95 VAL A O 1
ATOM 768 N N . SER A 1 96 ? 15.217 -2.895 -3.208 1.00 87.94 96 SER A N 1
ATOM 769 C CA . SER A 1 96 ? 13.765 -2.980 -2.987 1.00 87.94 96 SER A CA 1
ATOM 770 C C . SER A 1 96 ? 13.328 -1.986 -1.910 1.00 87.94 96 SER A C 1
ATOM 772 O O . SER A 1 96 ? 13.917 -1.995 -0.836 1.00 87.94 96 SER A O 1
ATOM 774 N N . ALA A 1 97 ? 12.283 -1.197 -2.172 1.00 85.69 97 ALA A N 1
ATOM 775 C CA . ALA A 1 97 ? 11.719 -0.218 -1.235 1.00 85.69 97 ALA A CA 1
ATOM 776 C C . ALA A 1 97 ? 11.608 -0.761 0.204 1.00 85.69 97 ALA A C 1
ATOM 778 O O . ALA A 1 97 ? 11.116 -1.866 0.410 1.00 85.69 97 ALA A O 1
ATOM 779 N N . GLY A 1 98 ? 12.081 -0.025 1.206 1.00 84.81 98 GLY A N 1
ATOM 780 C CA . GLY A 1 98 ? 11.999 -0.440 2.613 1.00 84.81 98 GLY A CA 1
ATOM 781 C C . GLY A 1 98 ? 12.880 -1.633 3.016 1.00 84.81 98 GLY A C 1
ATOM 782 O O . GLY A 1 98 ? 12.806 -2.079 4.161 1.00 84.81 98 GLY A O 1
ATOM 783 N N . VAL A 1 99 ? 13.726 -2.172 2.122 1.00 93.75 99 VAL A N 1
ATOM 784 C CA . VAL A 1 99 ? 14.629 -3.276 2.481 1.00 93.75 99 VAL A CA 1
ATOM 785 C C . VAL A 1 99 ? 15.791 -2.788 3.345 1.00 93.75 99 VAL A C 1
ATOM 787 O O . VAL A 1 99 ? 16.516 -1.856 2.983 1.00 93.75 99 VAL A O 1
ATOM 790 N N . GLN A 1 100 ? 15.998 -3.442 4.481 1.00 90.31 100 GLN A N 1
ATOM 791 C CA . GLN A 1 100 ? 17.171 -3.260 5.334 1.00 90.31 100 GLN A CA 1
ATOM 792 C C . GLN A 1 100 ? 17.354 -4.477 6.244 1.00 90.31 100 GLN A C 1
ATOM 794 O O . GLN A 1 100 ? 16.490 -5.355 6.305 1.00 90.31 100 GLN A O 1
ATOM 799 N N . ARG A 1 101 ? 18.456 -4.502 7.002 1.00 93.38 101 ARG A N 1
ATOM 800 C CA . ARG A 1 101 ? 18.605 -5.415 8.139 1.00 93.38 101 ARG A CA 1
ATOM 801 C C . ARG A 1 101 ? 17.693 -4.961 9.276 1.00 93.38 101 ARG A C 1
ATOM 803 O O . ARG A 1 101 ? 17.973 -3.957 9.919 1.00 93.38 101 ARG A O 1
ATOM 810 N N . GLN A 1 102 ? 16.623 -5.706 9.510 1.00 89.00 102 GLN A N 1
ATOM 811 C CA . GLN A 1 102 ? 15.643 -5.446 10.564 1.00 89.00 102 GLN A CA 1
ATOM 812 C C . GLN A 1 102 ? 15.047 -6.757 11.070 1.00 89.00 102 GLN A C 1
ATOM 814 O O . GLN A 1 102 ? 15.207 -7.802 10.432 1.00 89.00 102 GLN A O 1
ATOM 819 N N . TYR A 1 103 ? 14.426 -6.720 12.247 1.00 84.88 103 TYR A N 1
ATOM 820 C CA . TYR A 1 103 ? 13.769 -7.899 12.797 1.00 84.88 103 TYR A CA 1
ATOM 821 C C . TYR A 1 103 ? 12.602 -8.308 11.896 1.00 84.88 103 TYR A C 1
ATOM 823 O O . TYR A 1 103 ? 11.785 -7.473 11.524 1.00 84.88 103 TYR A O 1
ATOM 831 N N . SER A 1 104 ? 12.541 -9.588 11.534 1.00 89.00 104 SER A N 1
ATOM 832 C CA . SER A 1 104 ? 11.408 -10.175 10.824 1.00 89.00 104 SER A CA 1
ATOM 833 C C . SER A 1 104 ? 10.763 -11.211 11.727 1.00 89.00 104 SER A C 1
ATOM 835 O O . SER A 1 104 ? 11.401 -12.220 12.035 1.00 89.00 104 SER A O 1
ATOM 837 N N . GLY A 1 105 ? 9.492 -11.004 12.086 1.00 83.31 105 GLY A N 1
ATOM 838 C CA . GLY A 1 105 ? 8.722 -11.986 12.856 1.00 83.31 105 GLY A CA 1
ATOM 839 C C . GLY A 1 105 ? 8.694 -13.356 12.173 1.00 83.31 105 GLY A C 1
ATOM 840 O O . GLY A 1 105 ? 8.964 -14.375 12.800 1.00 83.31 105 GLY A O 1
ATOM 841 N N . THR A 1 106 ? 8.515 -13.381 10.849 1.00 84.12 106 THR A N 1
ATOM 842 C CA . THR A 1 106 ? 8.512 -14.612 10.038 1.00 84.12 106 THR A CA 1
ATOM 843 C C . THR A 1 106 ? 9.843 -15.372 10.068 1.00 84.12 106 THR A C 1
ATOM 845 O O . THR A 1 106 ? 9.850 -16.599 10.017 1.00 84.12 106 THR A O 1
ATOM 848 N N . ALA A 1 107 ? 10.978 -14.668 10.135 1.00 85.44 107 ALA A N 1
ATOM 849 C CA . ALA A 1 107 ? 12.299 -15.292 10.235 1.00 85.44 107 ALA A CA 1
ATOM 850 C C . ALA A 1 107 ? 12.751 -15.532 11.689 1.00 85.44 107 ALA A C 1
ATOM 852 O O . ALA A 1 107 ? 13.755 -16.211 11.905 1.00 85.44 107 ALA A O 1
ATOM 853 N N . GLY A 1 108 ? 12.061 -14.940 12.672 1.00 90.38 108 GLY A N 1
ATOM 854 C CA . GLY A 1 108 ? 12.401 -14.981 14.097 1.00 90.38 108 GLY A CA 1
ATOM 855 C C . GLY A 1 108 ? 13.713 -14.278 14.462 1.00 90.38 108 GLY A C 1
ATOM 856 O O . GLY A 1 108 ? 14.239 -14.488 15.554 1.00 90.38 108 GLY A O 1
ATOM 857 N N . ARG A 1 109 ? 14.293 -13.485 13.552 1.00 90.56 109 ARG A N 1
ATOM 858 C CA . ARG A 1 109 ? 15.617 -12.869 13.722 1.00 90.56 109 ARG A CA 1
ATOM 859 C C . ARG A 1 109 ? 15.799 -11.637 12.838 1.00 90.56 109 ARG A C 1
ATOM 861 O O . ARG A 1 109 ? 15.027 -11.398 11.909 1.00 90.56 109 ARG A O 1
ATOM 868 N N . THR A 1 110 ? 16.867 -10.884 13.098 1.00 92.75 110 THR A N 1
ATOM 869 C CA . THR A 1 110 ? 17.279 -9.756 12.254 1.00 92.75 110 THR A CA 1
ATOM 870 C C . THR A 1 110 ? 17.897 -10.244 10.951 1.00 92.75 110 THR A C 1
ATOM 872 O O . THR A 1 110 ? 18.973 -10.845 10.938 1.00 92.75 110 THR A O 1
ATOM 875 N N . GLU A 1 111 ? 17.242 -9.921 9.843 1.00 94.50 111 GLU A N 1
ATOM 876 C CA . GLU A 1 111 ? 17.662 -10.279 8.492 1.00 94.50 111 GLU A CA 1
ATOM 877 C C . GLU A 1 111 ? 17.443 -9.126 7.526 1.00 94.50 111 GLU A C 1
ATOM 879 O O . GLU A 1 111 ? 16.705 -8.181 7.804 1.00 94.50 111 GLU A O 1
ATOM 884 N N . ASN A 1 112 ? 18.079 -9.211 6.359 1.00 95.19 112 ASN A N 1
ATOM 885 C CA . ASN A 1 112 ? 17.768 -8.286 5.279 1.00 95.19 112 ASN A CA 1
ATOM 886 C C . ASN A 1 112 ? 16.378 -8.609 4.704 1.00 95.19 112 ASN A C 1
ATOM 888 O O . ASN A 1 112 ? 16.192 -9.626 4.028 1.00 95.19 112 ASN A O 1
ATOM 892 N N . CYS A 1 113 ? 15.395 -7.759 4.989 1.00 93.62 113 CYS A N 1
ATOM 893 C CA . CYS A 1 113 ? 14.002 -7.989 4.624 1.00 93.62 113 CYS A CA 1
ATOM 894 C C . CYS A 1 113 ? 13.236 -6.681 4.392 1.00 93.62 113 CYS A C 1
ATOM 896 O O . CYS A 1 113 ? 13.668 -5.608 4.810 1.00 93.62 113 CYS A O 1
ATOM 898 N N . GLN A 1 114 ? 12.108 -6.785 3.689 1.00 93.56 114 GLN A N 1
ATOM 899 C CA . GLN A 1 114 ? 11.041 -5.780 3.703 1.00 93.56 114 GLN A CA 1
ATOM 900 C C . GLN A 1 114 ? 10.012 -6.191 4.755 1.00 93.56 114 GLN A C 1
ATOM 902 O O . GLN A 1 114 ? 9.766 -7.387 4.899 1.00 93.56 114 GLN A O 1
ATOM 907 N N . ILE A 1 115 ? 9.373 -5.233 5.419 1.00 86.19 115 ILE A N 1
ATOM 908 C CA . ILE A 1 115 ? 8.244 -5.498 6.313 1.00 86.19 115 ILE A CA 1
ATOM 909 C C . ILE A 1 115 ? 6.986 -4.914 5.670 1.00 86.19 115 ILE A C 1
ATOM 911 O O . ILE A 1 115 ? 6.954 -3.734 5.329 1.00 86.19 115 ILE A O 1
ATOM 915 N N . GLY A 1 116 ? 5.975 -5.748 5.450 1.00 85.38 116 GLY A N 1
ATOM 916 C CA . GLY A 1 116 ? 4.634 -5.289 5.096 1.00 85.38 116 GLY A CA 1
ATOM 917 C C . GLY A 1 116 ? 3.742 -5.343 6.327 1.00 85.38 116 GLY A C 1
ATOM 918 O O . GLY A 1 116 ? 3.779 -6.336 7.045 1.00 85.38 116 GLY A O 1
ATOM 919 N N . VAL A 1 117 ? 2.952 -4.303 6.559 1.00 83.19 117 VAL A N 1
ATOM 920 C CA . VAL A 1 117 ? 1.915 -4.274 7.592 1.00 83.19 117 VAL A CA 1
ATOM 921 C C . VAL A 1 117 ? 0.593 -4.602 6.921 1.00 83.19 117 VAL A C 1
ATOM 923 O O . VAL A 1 117 ? 0.234 -3.993 5.914 1.00 83.19 117 VAL A O 1
ATOM 926 N N . PHE A 1 118 ? -0.125 -5.583 7.449 1.00 85.12 118 PHE A N 1
ATOM 927 C CA . PHE A 1 118 ? -1.353 -6.086 6.856 1.00 85.12 118 PHE A CA 1
ATOM 928 C C . PHE A 1 118 ? -2.502 -5.952 7.842 1.00 85.12 118 PHE A C 1
ATOM 930 O O . PHE A 1 118 ? -2.350 -6.237 9.027 1.00 85.12 118 PHE A O 1
ATOM 937 N N . ALA A 1 119 ? -3.667 -5.564 7.329 1.00 86.56 119 ALA A N 1
ATOM 938 C CA . ALA A 1 119 ? -4.912 -5.648 8.074 1.00 86.56 119 ALA A CA 1
ATOM 939 C C . ALA A 1 119 ? -5.726 -6.830 7.549 1.00 86.56 119 ALA A C 1
ATOM 941 O O . ALA A 1 119 ? -5.956 -6.950 6.342 1.00 86.56 119 ALA A O 1
ATOM 942 N N . ALA A 1 120 ? -6.189 -7.686 8.452 1.00 92.00 120 ALA A N 1
ATOM 943 C CA . ALA A 1 120 ? -7.096 -8.785 8.172 1.00 92.00 120 ALA A CA 1
ATOM 944 C C . ALA A 1 120 ? -8.420 -8.567 8.904 1.00 92.00 120 ALA A C 1
ATOM 946 O O . ALA A 1 120 ? -8.432 -8.272 10.092 1.00 92.00 120 ALA A O 1
ATOM 947 N N . TYR A 1 121 ? -9.536 -8.752 8.209 1.00 92.75 121 TYR A N 1
ATOM 948 C CA . TYR A 1 121 ? -10.849 -8.857 8.829 1.00 92.75 121 TYR A CA 1
ATOM 949 C C . TYR A 1 121 ? -11.150 -10.322 9.148 1.00 92.75 121 TYR A C 1
ATOM 951 O O . TYR A 1 121 ? -10.885 -11.193 8.312 1.00 92.75 121 TYR A O 1
ATOM 959 N N . ALA A 1 122 ? -11.717 -10.594 10.322 1.00 93.38 122 ALA A N 1
ATOM 960 C CA . ALA A 1 122 ? -12.159 -11.920 10.733 1.00 93.38 122 ALA A CA 1
ATOM 961 C C . ALA A 1 122 ? -13.522 -11.865 11.438 1.00 93.38 122 ALA A C 1
ATOM 963 O O . ALA A 1 122 ? -13.800 -10.962 12.220 1.00 93.38 122 ALA A O 1
ATOM 964 N N . SER A 1 123 ? -14.353 -12.862 11.158 1.00 94.62 123 SER A N 1
ATOM 965 C CA . SER A 1 123 ? -15.675 -13.092 11.751 1.00 94.62 123 SER A CA 1
ATOM 966 C C . SER A 1 123 ? -15.970 -14.595 11.743 1.00 94.62 123 SER A C 1
ATOM 968 O O . SER A 1 123 ? -15.201 -15.381 11.175 1.00 94.62 123 SER A O 1
ATOM 970 N N . ASP A 1 124 ? -17.108 -14.999 12.301 1.00 95.00 124 ASP A N 1
ATOM 971 C CA . ASP A 1 124 ? -17.624 -16.368 12.189 1.00 95.00 124 ASP A CA 1
ATOM 972 C C . ASP A 1 124 ? -17.867 -16.811 10.726 1.00 95.00 124 ASP A C 1
ATOM 974 O O . ASP A 1 124 ? -17.731 -17.990 10.397 1.00 95.00 124 ASP A O 1
ATOM 978 N N . LYS A 1 125 ? -18.130 -15.865 9.814 1.00 96.00 125 LYS A N 1
ATOM 979 C CA . LYS A 1 125 ? -18.293 -16.099 8.369 1.00 96.00 125 LYS A CA 1
ATOM 980 C C . LYS A 1 125 ? -16.981 -16.341 7.630 1.00 96.00 125 LYS A C 1
ATOM 982 O O . LYS A 1 125 ? -16.998 -16.798 6.485 1.00 96.00 125 LYS A O 1
ATOM 987 N N . GLY A 1 126 ? -15.844 -16.023 8.246 1.00 95.69 126 GLY A N 1
ATOM 988 C CA . GLY A 1 126 ? -14.520 -16.226 7.670 1.00 95.69 1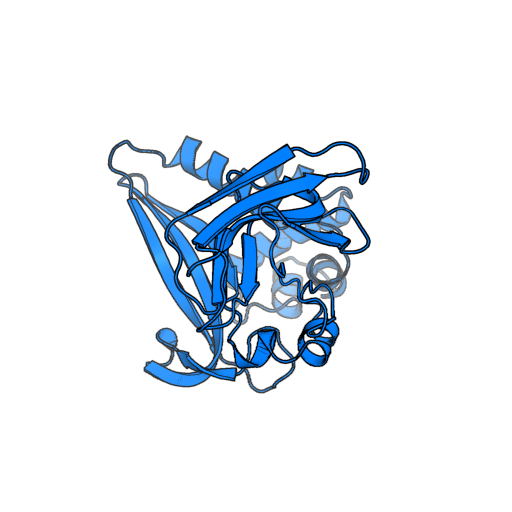26 GLY A CA 1
ATOM 989 C C . GLY A 1 126 ? -13.606 -15.016 7.803 1.00 95.69 126 GLY A C 1
ATOM 990 O O . GLY A 1 126 ? -13.841 -14.102 8.594 1.00 95.69 126 GLY A O 1
ATOM 991 N N . ARG A 1 127 ? -12.525 -15.029 7.017 1.00 95.56 127 ARG A N 1
ATOM 992 C CA . ARG A 1 127 ? -11.442 -14.044 7.100 1.00 95.56 127 ARG A CA 1
ATOM 993 C C . ARG A 1 127 ? -10.916 -13.619 5.736 1.00 95.56 127 ARG A C 1
ATOM 995 O O . ARG A 1 127 ? -10.883 -14.427 4.807 1.00 95.56 127 ARG A O 1
ATOM 1002 N N . ALA A 1 128 ? -10.447 -12.380 5.642 1.00 95.12 128 ALA A N 1
ATOM 1003 C CA . ALA A 1 128 ? -9.824 -11.831 4.442 1.00 95.12 128 ALA A CA 1
ATOM 1004 C C . ALA A 1 128 ? -8.809 -10.738 4.795 1.00 95.12 128 ALA A C 1
ATOM 1006 O O . ALA A 1 128 ? -9.008 -9.994 5.751 1.00 95.12 128 ALA A O 1
ATOM 1007 N N . LEU A 1 129 ? -7.746 -10.604 3.996 1.00 93.56 129 LEU A N 1
ATOM 1008 C CA . LEU A 1 129 ? -6.917 -9.397 4.024 1.00 93.56 129 LEU A CA 1
ATOM 1009 C C . LEU A 1 129 ? -7.731 -8.223 3.471 1.00 93.56 129 LEU A C 1
ATOM 1011 O O . LEU A 1 129 ? -8.400 -8.367 2.451 1.00 93.56 129 LEU A O 1
ATOM 1015 N N . VAL A 1 130 ? -7.674 -7.083 4.151 1.00 90.94 130 VAL A N 1
ATOM 1016 C CA . VAL A 1 130 ? -8.453 -5.876 3.841 1.00 90.94 130 VAL A CA 1
ATOM 1017 C C . VAL A 1 130 ? -7.588 -4.628 3.689 1.00 90.94 130 VAL A C 1
ATOM 1019 O O . VAL A 1 130 ? -8.066 -3.629 3.164 1.00 90.94 130 VAL A O 1
ATOM 1022 N N . ASP A 1 131 ? -6.327 -4.659 4.118 1.00 88.62 131 ASP A N 1
ATOM 1023 C CA . ASP A 1 131 ? -5.349 -3.612 3.813 1.00 88.62 131 ASP A CA 1
ATOM 1024 C C . ASP A 1 131 ? -3.929 -4.167 3.783 1.00 88.62 131 ASP A C 1
ATOM 1026 O O . ASP A 1 131 ? -3.650 -5.248 4.313 1.00 88.62 131 ASP A O 1
ATOM 1030 N N . ARG A 1 132 ? -3.036 -3.405 3.161 1.00 87.75 132 ARG A N 1
ATOM 1031 C CA . ARG A 1 132 ? -1.607 -3.655 3.122 1.00 87.75 132 ARG A CA 1
ATOM 1032 C C . ARG A 1 132 ? -0.870 -2.330 2.980 1.00 87.75 132 ARG A C 1
ATOM 1034 O O . ARG A 1 132 ? -1.172 -1.561 2.073 1.00 87.75 132 ARG A O 1
ATOM 1041 N N . GLU A 1 133 ? 0.161 -2.141 3.783 1.00 80.69 133 GLU A N 1
ATOM 1042 C CA . GLU A 1 133 ? 1.088 -1.021 3.664 1.00 80.69 133 GLU A CA 1
ATOM 1043 C C . GLU A 1 133 ? 2.529 -1.523 3.751 1.00 80.69 133 GLU A C 1
ATOM 1045 O O . GLU A 1 133 ? 2.816 -2.537 4.392 1.00 80.69 133 GLU A O 1
ATOM 1050 N N . LEU A 1 134 ? 3.454 -0.844 3.076 1.00 82.50 134 LEU A N 1
ATOM 1051 C CA . LEU A 1 134 ? 4.875 -1.153 3.203 1.00 82.50 134 LEU A CA 1
ATOM 1052 C C . LEU A 1 134 ? 5.468 -0.318 4.338 1.00 82.50 134 LEU A C 1
ATOM 1054 O O . LEU A 1 134 ? 5.444 0.908 4.286 1.00 82.50 134 LEU A O 1
ATOM 1058 N N . TYR A 1 135 ? 6.083 -0.966 5.327 1.00 79.94 135 TYR A N 1
ATOM 1059 C CA . TYR A 1 135 ? 6.864 -0.236 6.317 1.00 79.94 135 TYR A CA 1
ATOM 1060 C C . TYR A 1 135 ? 8.135 0.313 5.662 1.00 79.94 135 TYR A C 1
ATOM 1062 O O . TYR A 1 135 ? 8.977 -0.443 5.160 1.00 79.94 135 TYR A O 1
ATOM 1070 N N . LEU A 1 136 ? 8.269 1.640 5.671 1.00 79.50 136 LEU A N 1
ATOM 1071 C CA . LEU A 1 136 ? 9.473 2.347 5.249 1.00 79.50 136 LEU A CA 1
ATOM 1072 C C . LEU A 1 136 ? 10.278 2.763 6.487 1.00 79.50 136 LEU A C 1
ATOM 1074 O O . LEU A 1 136 ? 9.841 3.636 7.236 1.00 79.50 136 LEU A O 1
ATOM 1078 N N . PRO A 1 137 ? 11.453 2.157 6.718 1.00 76.62 137 PRO A N 1
ATOM 1079 C CA . PRO A 1 137 ? 12.292 2.511 7.851 1.00 76.62 137 PRO A CA 1
ATOM 1080 C C . PRO A 1 137 ? 12.872 3.918 7.743 1.00 76.62 137 PRO A C 1
ATOM 1082 O O . PRO A 1 137 ? 13.065 4.437 6.645 1.00 76.62 137 PRO A O 1
ATOM 1085 N N . LYS A 1 138 ? 13.297 4.471 8.884 1.00 70.38 138 LYS A N 1
ATOM 1086 C CA . LYS A 1 138 ? 13.948 5.788 8.956 1.00 70.38 138 LYS A CA 1
ATOM 1087 C C . LYS A 1 138 ? 15.135 5.928 7.989 1.00 70.38 138 LYS A C 1
ATOM 1089 O O . LYS A 1 138 ? 15.241 6.917 7.278 1.00 70.38 138 LYS A O 1
ATOM 1094 N N . SER A 1 139 ? 15.952 4.876 7.879 1.00 76.94 139 SER A N 1
ATOM 1095 C CA . SER A 1 139 ? 17.107 4.805 6.966 1.00 76.94 139 SER A CA 1
ATOM 1096 C C . SER A 1 139 ? 16.752 4.925 5.477 1.00 76.94 139 SER A C 1
ATOM 1098 O O . SER A 1 139 ? 17.632 5.153 4.652 1.00 76.94 139 SER A O 1
ATOM 1100 N N . TRP A 1 140 ? 15.484 4.712 5.117 1.00 79.88 140 TRP A N 1
ATOM 1101 C CA . TRP A 1 140 ? 14.960 4.960 3.778 1.00 79.88 140 TRP A CA 1
ATOM 1102 C C . TRP A 1 140 ? 14.427 6.379 3.647 1.00 79.88 140 TRP A C 1
ATOM 1104 O O . TRP A 1 140 ? 14.758 7.057 2.684 1.00 79.88 140 TRP A O 1
ATOM 1114 N N . THR A 1 141 ? 13.624 6.836 4.609 1.00 68.81 141 THR A N 1
ATOM 1115 C CA . THR A 1 141 ? 13.017 8.174 4.558 1.00 68.81 141 THR A CA 1
ATOM 1116 C C . THR A 1 141 ? 14.042 9.304 4.694 1.00 68.81 141 THR A C 1
ATOM 1118 O O . THR A 1 141 ? 13.775 10.412 4.251 1.00 68.81 141 THR A O 1
ATOM 1121 N N . GLU A 1 142 ? 15.214 9.031 5.276 1.00 73.94 142 GLU A N 1
ATOM 1122 C CA . GLU A 1 142 ? 16.349 9.965 5.363 1.00 73.94 142 GLU A CA 1
ATOM 1123 C C . GLU A 1 142 ? 17.244 9.967 4.102 1.00 73.94 142 GLU A C 1
ATOM 1125 O O . GLU A 1 142 ? 18.187 10.751 4.033 1.00 73.94 142 GLU A O 1
ATOM 1130 N N . ASP A 1 143 ? 16.957 9.128 3.097 1.00 77.75 143 ASP A N 1
ATOM 1131 C CA . ASP A 1 143 ? 17.712 9.028 1.837 1.00 77.75 143 ASP A CA 1
ATOM 1132 C C . ASP A 1 143 ? 16.778 9.236 0.619 1.00 77.75 143 ASP A C 1
ATOM 1134 O O . ASP A 1 143 ? 16.204 8.279 0.072 1.00 77.75 143 ASP A O 1
ATOM 1138 N N . PRO A 1 144 ? 16.591 10.496 0.175 1.00 71.94 144 PRO A N 1
ATOM 1139 C CA . PRO A 1 144 ? 15.704 10.826 -0.940 1.00 71.94 144 PRO A CA 1
ATOM 1140 C C . PRO A 1 144 ? 16.132 10.203 -2.269 1.00 71.94 144 PRO A C 1
ATOM 1142 O O . PRO A 1 144 ? 15.275 9.813 -3.063 1.00 71.94 144 PRO A O 1
ATOM 1145 N N . ASP A 1 145 ? 17.438 10.080 -2.523 1.00 81.88 145 ASP A N 1
ATOM 1146 C CA . ASP A 1 145 ? 17.959 9.471 -3.750 1.00 81.88 145 ASP A CA 1
ATOM 1147 C C . ASP A 1 145 ? 17.587 7.995 -3.830 1.00 81.88 145 ASP A C 1
ATOM 1149 O O . ASP A 1 145 ? 17.107 7.512 -4.863 1.00 81.88 145 ASP A O 1
ATOM 1153 N N . ARG A 1 146 ? 17.719 7.285 -2.712 1.00 84.38 146 ARG A N 1
ATOM 1154 C CA . ARG A 1 146 ? 17.301 5.892 -2.603 1.00 84.38 146 ARG A CA 1
ATOM 1155 C C . ARG A 1 146 ? 15.791 5.732 -2.756 1.00 84.38 146 ARG A C 1
ATOM 1157 O O . ARG A 1 146 ? 15.347 4.810 -3.447 1.00 84.38 146 ARG A O 1
ATOM 1164 N N . CYS A 1 147 ? 14.999 6.637 -2.181 1.00 74.75 147 CYS A N 1
ATOM 1165 C CA . CYS A 1 147 ? 13.548 6.653 -2.370 1.00 74.75 147 CYS A CA 1
ATOM 1166 C C . CYS A 1 147 ? 13.157 6.884 -3.837 1.00 74.75 147 CYS A C 1
ATOM 1168 O O . CYS A 1 147 ? 12.368 6.106 -4.385 1.00 74.75 147 CYS A O 1
ATOM 1170 N N . ARG A 1 148 ? 13.769 7.870 -4.509 1.00 75.38 148 ARG A N 1
ATOM 1171 C CA . ARG A 1 148 ? 13.574 8.136 -5.944 1.00 75.38 148 ARG A CA 1
ATOM 1172 C C . ARG A 1 148 ? 13.933 6.929 -6.804 1.00 75.38 148 ARG A C 1
ATOM 1174 O O . ARG A 1 148 ? 13.142 6.536 -7.662 1.00 75.38 148 ARG A O 1
ATOM 1181 N N . ALA A 1 149 ? 15.081 6.300 -6.551 1.00 83.19 149 ALA A N 1
ATOM 1182 C CA . ALA A 1 149 ? 15.524 5.114 -7.283 1.00 83.19 149 ALA A CA 1
ATOM 1183 C C . ALA A 1 149 ? 14.535 3.940 -7.146 1.00 83.19 149 ALA A C 1
ATOM 1185 O O . ALA A 1 149 ? 14.292 3.212 -8.111 1.00 83.19 149 ALA A O 1
ATOM 1186 N N . ALA A 1 150 ? 13.909 3.791 -5.974 1.00 81.06 150 ALA A N 1
ATOM 1187 C CA . ALA A 1 150 ? 12.864 2.800 -5.720 1.00 81.06 150 ALA A CA 1
ATOM 1188 C C . ALA A 1 150 ? 11.448 3.258 -6.124 1.00 81.06 150 ALA A C 1
ATOM 1190 O O . ALA A 1 150 ? 10.493 2.501 -5.936 1.00 81.06 150 ALA A O 1
ATOM 1191 N N . ARG A 1 151 ? 11.305 4.462 -6.699 1.00 75.69 151 ARG A N 1
ATOM 1192 C CA . ARG A 1 151 ? 10.030 5.095 -7.083 1.00 75.69 151 ARG A CA 1
ATOM 1193 C C . ARG A 1 151 ? 9.051 5.277 -5.917 1.00 75.69 151 ARG A C 1
ATOM 1195 O O . ARG A 1 151 ? 7.839 5.277 -6.130 1.00 75.69 151 ARG A O 1
ATOM 1202 N N . ILE A 1 152 ? 9.571 5.438 -4.703 1.00 71.69 152 ILE A N 1
ATOM 1203 C CA . ILE A 1 152 ? 8.783 5.869 -3.547 1.00 71.69 152 ILE A CA 1
ATOM 1204 C C . ILE A 1 152 ? 8.422 7.344 -3.779 1.00 71.69 152 ILE A C 1
ATOM 1206 O O . ILE A 1 152 ? 9.325 8.132 -4.068 1.00 71.69 152 ILE A O 1
ATOM 1210 N N . PRO A 1 153 ? 7.139 7.737 -3.706 1.00 59.41 153 PRO A N 1
ATOM 1211 C CA . PRO A 1 153 ? 6.755 9.140 -3.796 1.00 59.41 153 PRO A CA 1
ATOM 1212 C C . PRO A 1 153 ? 7.348 9.935 -2.625 1.00 59.41 153 PRO A C 1
ATOM 1214 O O . PRO A 1 153 ? 7.088 9.634 -1.465 1.00 59.41 153 PRO A O 1
ATOM 1217 N N . THR A 1 154 ? 8.151 10.943 -2.940 1.00 57.66 154 THR A N 1
ATOM 1218 C CA . THR A 1 154 ? 8.731 11.922 -2.010 1.00 57.66 154 THR A CA 1
ATOM 1219 C C . THR A 1 154 ? 8.760 13.263 -2.747 1.00 57.66 154 THR A C 1
ATOM 1221 O O . THR A 1 154 ? 8.869 13.280 -3.975 1.00 57.66 154 THR A O 1
ATOM 1224 N N . ASP A 1 155 ? 8.633 14.375 -2.024 1.00 54.66 155 ASP A N 1
ATOM 1225 C CA . ASP A 1 155 ? 8.895 15.724 -2.555 1.00 54.66 155 ASP A CA 1
ATOM 1226 C C . ASP A 1 155 ? 10.363 15.918 -2.985 1.00 54.66 155 ASP A C 1
ATOM 1228 O O . ASP A 1 155 ? 10.683 16.822 -3.749 1.00 54.66 155 ASP A O 1
ATOM 1232 N N . GLY A 1 156 ? 11.244 15.002 -2.576 1.00 50.28 156 GLY A N 1
ATOM 1233 C CA . GLY A 1 156 ? 12.609 14.849 -3.050 1.00 50.28 156 GLY A CA 1
ATOM 1234 C C . GLY A 1 156 ? 13.611 15.795 -2.402 1.00 50.28 156 GLY A C 1
ATOM 1235 O O . GLY A 1 156 ? 14.776 15.769 -2.808 1.00 50.28 156 GLY A O 1
ATOM 1236 N N . ASP A 1 157 ? 13.190 16.593 -1.422 1.00 54.09 157 ASP A N 1
ATOM 1237 C CA . ASP A 1 157 ? 13.980 17.685 -0.869 1.00 54.09 157 ASP A CA 1
ATOM 1238 C C . ASP A 1 157 ? 13.906 17.724 0.666 1.00 54.09 157 ASP A C 1
ATOM 1240 O O . ASP A 1 157 ? 12.995 18.288 1.261 1.00 54.09 157 ASP A O 1
ATOM 1244 N N . THR A 1 158 ? 14.923 17.175 1.335 1.00 51.94 158 THR A N 1
ATOM 1245 C CA . THR A 1 158 ? 15.065 17.243 2.803 1.00 51.94 158 THR A CA 1
ATOM 1246 C C . THR A 1 158 ? 15.370 18.651 3.319 1.00 51.94 158 THR A C 1
ATOM 1248 O O . THR A 1 158 ? 15.399 18.862 4.530 1.00 51.94 158 THR A O 1
ATOM 1251 N N . SER A 1 159 ? 15.623 19.616 2.427 1.00 48.44 159 SER A N 1
ATOM 1252 C CA . SER A 1 159 ? 15.684 21.040 2.755 1.00 48.44 159 SER A CA 1
ATOM 1253 C C . SER A 1 159 ? 14.326 21.741 2.627 1.00 48.44 159 SER A C 1
ATOM 1255 O O . SER A 1 159 ? 14.202 22.883 3.067 1.00 48.44 159 SER A O 1
ATOM 1257 N N . THR A 1 160 ? 13.288 21.051 2.135 1.00 49.03 160 THR A N 1
ATOM 1258 C CA . THR A 1 160 ? 11.898 21.503 2.239 1.00 49.03 160 THR A CA 1
ATOM 1259 C C . THR A 1 160 ? 11.420 21.285 3.674 1.00 49.03 160 THR A C 1
ATOM 1261 O O . THR A 1 160 ? 10.736 20.331 4.032 1.00 49.03 160 THR A O 1
ATOM 1264 N N . TRP A 1 161 ? 11.821 22.207 4.536 1.00 45.84 161 TRP A N 1
ATOM 1265 C CA . TRP A 1 161 ? 11.272 22.383 5.867 1.00 45.84 161 TRP A CA 1
ATOM 1266 C C . TRP A 1 161 ? 10.627 23.762 5.924 1.00 45.84 161 TRP A C 1
ATOM 1268 O O . TRP A 1 161 ? 11.055 24.711 5.268 1.00 45.84 161 TRP A O 1
ATOM 1278 N N . ALA A 1 162 ? 9.574 23.881 6.718 1.00 47.78 162 ALA A N 1
ATOM 1279 C CA . ALA A 1 162 ? 8.979 25.166 7.025 1.00 47.78 162 ALA A CA 1
ATOM 1280 C C . ALA A 1 162 ? 8.962 25.335 8.541 1.00 47.78 162 ALA A C 1
ATOM 1282 O O . ALA A 1 162 ? 8.527 24.457 9.285 1.00 47.78 162 ALA A O 1
ATOM 1283 N N . GLN A 1 163 ? 9.461 26.481 8.993 1.00 49.28 163 GLN A N 1
ATOM 1284 C CA . GLN A 1 163 ? 9.425 26.905 10.383 1.00 49.28 163 GLN A CA 1
ATOM 1285 C C . GLN A 1 163 ? 8.805 28.293 10.419 1.00 49.28 163 GLN A C 1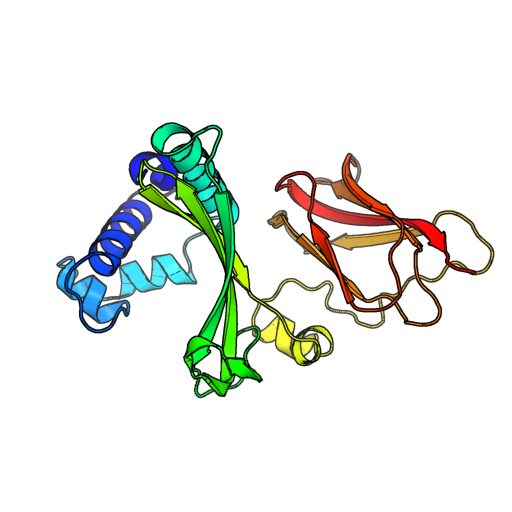
ATOM 1287 O O . GLN A 1 163 ? 9.253 29.199 9.719 1.00 49.28 163 GLN A O 1
ATOM 1292 N N . ALA A 1 164 ? 7.784 28.478 11.247 1.00 42.12 164 ALA A N 1
ATOM 1293 C CA . ALA A 1 164 ? 7.277 29.812 11.513 1.00 42.12 164 ALA A CA 1
ATOM 1294 C C . ALA A 1 164 ? 8.157 30.494 12.565 1.00 42.12 164 ALA A C 1
ATOM 1296 O O . ALA A 1 164 ? 8.202 30.075 13.721 1.00 42.12 164 ALA A O 1
ATOM 1297 N N . THR A 1 165 ? 8.837 31.571 12.184 1.00 43.06 165 THR A N 1
ATOM 1298 C CA . THR A 1 165 ? 9.438 32.522 13.122 1.00 43.06 165 THR A CA 1
ATOM 1299 C C . THR A 1 165 ? 8.396 33.581 13.485 1.00 43.06 165 THR A C 1
ATOM 1301 O O . THR A 1 165 ? 8.131 34.506 12.725 1.00 43.06 165 THR A O 1
ATOM 1304 N N . GLY A 1 166 ? 7.761 33.436 14.652 1.00 39.09 166 GLY A N 1
ATOM 1305 C CA . GLY A 1 166 ? 6.893 34.475 15.229 1.00 39.09 166 GLY A CA 1
ATOM 1306 C C . GLY A 1 166 ? 5.512 34.662 14.580 1.00 39.09 166 GLY A C 1
ATOM 1307 O O . GLY A 1 166 ? 4.854 35.660 14.864 1.00 39.09 166 GLY A O 1
ATOM 1308 N N . GLN A 1 167 ? 5.048 33.726 13.742 1.00 45.34 167 GLN A N 1
ATOM 1309 C CA . GLN A 1 167 ? 3.705 33.748 13.143 1.00 45.34 167 GLN A CA 1
ATOM 1310 C C . GLN A 1 167 ? 2.903 32.491 13.500 1.00 45.34 167 GLN A C 1
ATOM 1312 O O . GLN A 1 167 ? 3.423 31.376 13.489 1.00 45.34 167 GLN A O 1
ATOM 1317 N N . TYR A 1 168 ? 1.611 32.666 13.784 1.00 44.84 168 TYR A N 1
ATOM 1318 C CA . TYR A 1 168 ? 0.667 31.562 13.940 1.00 44.84 168 TYR A CA 1
ATOM 1319 C C . TYR A 1 168 ? 0.010 31.261 12.587 1.00 44.84 168 TYR A C 1
ATOM 1321 O O . TYR A 1 168 ? -0.490 32.171 11.930 1.00 44.84 168 TYR A O 1
ATOM 1329 N N . ARG A 1 169 ? -0.036 29.970 12.226 1.00 50.56 169 ARG A N 1
ATOM 1330 C CA . ARG A 1 169 ? -0.572 29.389 10.979 1.00 50.56 169 ARG A CA 1
ATOM 1331 C C . ARG A 1 169 ? 0.352 29.471 9.755 1.00 50.56 169 ARG A C 1
ATOM 1333 O O . ARG A 1 169 ? 0.439 30.501 9.102 1.00 50.56 169 ARG A O 1
ATOM 1340 N N . TRP A 1 170 ? 0.981 28.347 9.406 1.00 62.12 170 TRP A N 1
ATOM 1341 C CA . TRP A 1 170 ? 1.831 28.210 8.213 1.00 62.12 170 TRP A CA 1
ATOM 1342 C C . TRP A 1 170 ? 1.454 26.978 7.383 1.00 62.12 170 TRP A C 1
ATOM 1344 O O . TRP A 1 170 ? 0.772 26.078 7.879 1.00 62.12 170 TRP A O 1
ATOM 1354 N N . ILE A 1 171 ? 1.867 26.973 6.111 1.00 62.72 171 ILE A N 1
ATOM 1355 C CA . ILE A 1 171 ? 1.489 25.982 5.095 1.00 62.72 171 ILE A CA 1
ATOM 1356 C C . ILE A 1 171 ? 2.758 25.413 4.447 1.00 62.72 171 ILE A C 1
ATOM 1358 O O . ILE A 1 171 ? 3.559 26.187 3.932 1.00 62.72 171 ILE A O 1
ATOM 1362 N N . SER A 1 172 ? 2.927 24.089 4.436 1.00 68.00 172 SER A N 1
ATOM 1363 C CA . SER A 1 172 ? 3.861 23.406 3.522 1.00 68.00 172 SER A CA 1
ATOM 1364 C C . SER A 1 172 ? 3.059 22.663 2.468 1.00 68.00 172 SER A C 1
ATOM 1366 O O . SER A 1 172 ? 2.149 21.920 2.824 1.00 68.00 172 SER A O 1
ATOM 1368 N N . GLN A 1 173 ? 3.367 22.894 1.192 1.00 76.75 173 GLN A N 1
ATOM 1369 C CA . GLN A 1 173 ? 2.671 22.316 0.047 1.00 76.75 173 GLN A CA 1
ATOM 1370 C C . GLN A 1 173 ? 3.623 21.446 -0.774 1.00 76.75 173 GLN A C 1
ATOM 1372 O O . GLN A 1 173 ? 4.730 21.867 -1.093 1.00 76.75 173 GLN A O 1
ATOM 1377 N N . VAL A 1 174 ? 3.142 20.278 -1.189 1.00 76.00 174 VAL A N 1
ATOM 1378 C CA . VAL A 1 174 ? 3.847 19.324 -2.048 1.00 76.00 174 VAL A CA 1
ATOM 1379 C C . VAL A 1 174 ? 3.036 19.096 -3.328 1.00 76.00 174 VAL A C 1
ATOM 1381 O O . VAL A 1 174 ? 1.832 18.845 -3.254 1.00 76.00 174 VAL A O 1
ATOM 1384 N N . ASP A 1 175 ? 3.695 19.163 -4.492 1.00 77.88 175 ASP A N 1
ATOM 1385 C CA . ASP A 1 175 ? 3.176 18.726 -5.805 1.00 77.88 175 ASP A CA 1
ATOM 1386 C C . ASP A 1 175 ? 3.966 17.485 -6.266 1.00 77.88 175 ASP A C 1
ATOM 1388 O O . ASP A 1 175 ? 5.100 17.625 -6.725 1.00 77.88 175 ASP A O 1
ATOM 1392 N N . PRO A 1 176 ? 3.407 16.263 -6.194 1.00 62.53 176 PRO A N 1
ATOM 1393 C CA . PRO A 1 176 ? 4.026 15.047 -6.718 1.00 62.53 176 PRO A CA 1
ATOM 1394 C C . PRO A 1 176 ? 4.095 14.989 -8.258 1.00 62.53 176 PRO A C 1
ATOM 1396 O O . PRO A 1 176 ? 4.482 13.957 -8.815 1.00 62.53 176 PRO A O 1
ATOM 1399 N N . GLY A 1 177 ? 3.669 16.043 -8.966 1.00 66.94 177 GLY A N 1
ATOM 1400 C CA . GLY A 1 177 ? 3.763 16.213 -10.419 1.00 66.94 177 GLY A CA 1
ATOM 1401 C C . GLY A 1 177 ? 2.618 15.590 -11.225 1.00 66.94 177 GLY A C 1
ATOM 1402 O O . GLY A 1 177 ? 2.507 15.833 -12.426 1.00 66.94 177 GLY A O 1
ATOM 1403 N N . ALA A 1 178 ? 1.752 14.797 -10.591 1.00 72.62 178 ALA A N 1
ATOM 1404 C CA 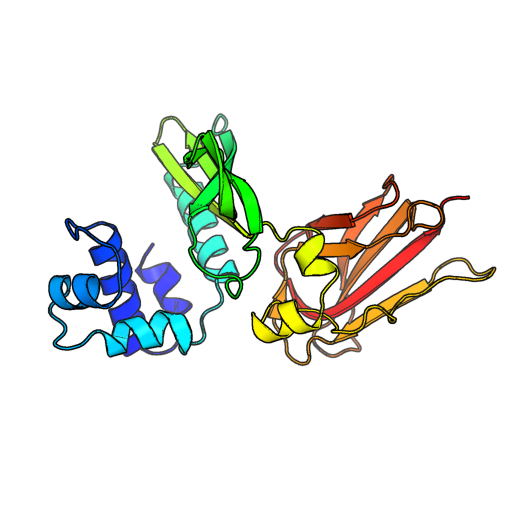. ALA A 1 178 ? 0.550 14.208 -11.181 1.00 72.62 178 ALA A CA 1
ATOM 1405 C C . ALA A 1 178 ? -0.462 13.850 -10.082 1.00 72.62 178 ALA A C 1
ATOM 1407 O O . ALA A 1 178 ? -0.067 13.611 -8.941 1.00 72.62 178 ALA A O 1
ATOM 1408 N N . GLN A 1 179 ? -1.752 13.762 -10.428 1.00 77.31 179 GLN A N 1
ATOM 1409 C CA . GLN A 1 179 ? -2.764 13.255 -9.496 1.00 77.31 179 GLN A CA 1
ATOM 1410 C C . GLN A 1 179 ? -2.491 11.794 -9.130 1.00 77.31 179 GLN A C 1
ATOM 1412 O O . GLN A 1 179 ? -2.249 10.964 -10.010 1.00 77.31 179 GLN A O 1
ATOM 1417 N N . ARG A 1 180 ? -2.576 11.478 -7.837 1.00 76.62 180 ARG A N 1
ATOM 1418 C CA . ARG A 1 180 ? -2.442 10.121 -7.294 1.00 76.62 180 ARG A CA 1
ATOM 1419 C C . ARG A 1 180 ? -3.470 9.887 -6.196 1.00 76.62 180 ARG A C 1
ATOM 1421 O O . ARG A 1 180 ? -3.909 10.844 -5.560 1.00 76.62 180 ARG A O 1
ATOM 1428 N N . SER A 1 181 ? -3.852 8.628 -5.988 1.00 80.81 181 SER A N 1
ATOM 1429 C CA . SER A 1 181 ? -4.550 8.247 -4.759 1.00 80.81 181 SER A CA 1
ATOM 1430 C C . SER A 1 181 ? -3.564 8.347 -3.601 1.00 80.81 181 SER A C 1
ATOM 1432 O O . SER A 1 181 ? -2.443 7.850 -3.697 1.00 80.81 181 SER A O 1
ATOM 1434 N N . VAL A 1 182 ? -3.965 9.035 -2.538 1.00 77.56 182 VAL A N 1
ATOM 1435 C CA . VAL A 1 182 ? -3.199 9.152 -1.302 1.00 77.56 182 VAL A CA 1
ATOM 1436 C C . VAL A 1 182 ? -4.103 8.734 -0.154 1.00 77.56 182 VAL A C 1
ATOM 1438 O O . VAL A 1 182 ? -5.226 9.218 -0.028 1.00 77.56 182 VAL A O 1
ATOM 1441 N N . ASN A 1 183 ? -3.616 7.819 0.671 1.00 80.69 183 ASN A N 1
ATOM 1442 C CA . ASN A 1 183 ? -4.276 7.301 1.869 1.00 80.69 183 ASN A CA 1
ATOM 1443 C C . ASN A 1 183 ? -3.516 7.683 3.152 1.00 80.69 183 ASN A C 1
ATOM 1445 O O . ASN A 1 183 ? -4.117 7.797 4.218 1.00 80.69 183 ASN A O 1
ATOM 1449 N N . LEU A 1 184 ? -2.208 7.899 3.034 1.00 80.25 184 LEU A N 1
ATOM 1450 C CA . LEU A 1 184 ? -1.282 8.132 4.126 1.00 80.25 184 LEU A CA 1
ATOM 1451 C C . LEU A 1 184 ? -0.266 9.192 3.708 1.00 80.25 184 LEU A C 1
ATOM 1453 O O . LEU A 1 184 ? 0.250 9.161 2.590 1.00 80.25 184 LEU A O 1
ATOM 1457 N N . ILE A 1 185 ? 0.063 10.096 4.624 1.00 78.94 185 ILE A N 1
ATOM 1458 C CA . ILE A 1 185 ? 1.261 10.928 4.506 1.00 78.94 185 ILE A CA 1
ATOM 1459 C C . ILE A 1 185 ? 2.175 10.677 5.699 1.00 78.94 185 ILE A C 1
ATOM 1461 O O . ILE A 1 185 ? 1.706 10.468 6.817 1.00 78.94 185 ILE A O 1
ATOM 1465 N N . THR A 1 186 ? 3.481 10.740 5.473 1.00 76.38 186 THR A N 1
ATOM 1466 C CA . THR A 1 186 ? 4.471 10.659 6.546 1.00 76.38 186 THR A CA 1
ATOM 1467 C C . THR A 1 186 ? 5.132 12.017 6.697 1.00 76.38 186 THR A C 1
ATOM 1469 O O . THR A 1 186 ? 5.643 12.568 5.725 1.00 76.38 186 THR A O 1
ATOM 1472 N N . LEU A 1 187 ? 5.120 12.557 7.912 1.00 75.50 187 LEU A N 1
ATOM 1473 C CA . LEU A 1 187 ? 5.732 13.838 8.245 1.00 75.50 187 LEU A CA 1
ATOM 1474 C C . LEU A 1 187 ? 6.896 13.605 9.197 1.00 75.50 187 LEU A C 1
ATOM 1476 O O . LEU A 1 187 ? 6.723 13.006 10.257 1.00 75.50 187 LEU A O 1
ATOM 1480 N N . LEU A 1 188 ? 8.075 14.105 8.837 1.00 77.06 188 LEU A N 1
ATOM 1481 C CA . LEU A 1 188 ? 9.199 14.193 9.758 1.00 77.06 188 LEU A CA 1
ATOM 1482 C C . LEU A 1 188 ? 9.110 15.517 10.514 1.00 77.06 188 LEU A C 1
ATOM 1484 O O . LEU A 1 188 ? 9.116 16.584 9.903 1.00 77.06 188 LEU A O 1
ATOM 1488 N N . LYS A 1 189 ? 9.037 15.448 11.842 1.00 75.19 189 LYS A N 1
ATOM 1489 C CA . LYS A 1 189 ? 9.040 16.627 12.708 1.00 75.19 189 LYS A CA 1
ATOM 1490 C C . LYS A 1 189 ? 10.290 16.600 13.593 1.00 75.19 189 LYS A C 1
ATOM 1492 O O . LYS A 1 189 ? 10.557 15.550 14.173 1.00 75.19 189 LYS A O 1
ATOM 1497 N N . PRO A 1 190 ? 11.044 17.702 13.720 1.00 71.00 190 PRO A N 1
ATOM 1498 C CA . PRO A 1 190 ? 12.141 17.790 14.682 1.00 71.00 190 PRO A CA 1
ATOM 1499 C C . PRO A 1 190 ? 11.676 17.490 16.112 1.00 71.00 190 PRO A C 1
ATOM 1501 O O . PRO A 1 190 ? 10.532 17.784 16.461 1.00 71.00 190 PRO A O 1
ATOM 1504 N N . ASP A 1 191 ? 12.558 16.922 16.934 1.00 71.38 191 ASP A N 1
ATOM 1505 C CA . ASP A 1 191 ? 12.232 16.527 18.313 1.00 71.38 191 ASP A CA 1
ATOM 1506 C C . ASP A 1 191 ? 11.996 17.734 19.233 1.00 71.38 191 ASP A C 1
ATOM 1508 O O . ASP A 1 191 ? 11.210 17.653 20.172 1.00 71.38 191 ASP A O 1
ATOM 1512 N N . ASP A 1 192 ? 12.642 18.864 18.943 1.00 68.31 192 ASP A N 1
ATOM 1513 C CA . ASP A 1 192 ? 12.630 20.087 19.748 1.00 68.31 192 ASP A CA 1
ATOM 1514 C C . ASP A 1 192 ? 11.701 21.183 19.198 1.00 68.31 192 ASP A C 1
ATOM 1516 O O . ASP A 1 192 ? 11.427 22.159 19.891 1.00 68.31 192 ASP A O 1
ATOM 1520 N N . LYS A 1 193 ? 11.241 21.064 17.942 1.00 69.12 193 LYS A N 1
ATOM 1521 C CA . LYS A 1 193 ? 10.429 22.084 17.252 1.00 69.12 193 LYS A CA 1
ATOM 1522 C C . LYS A 1 193 ? 9.443 21.439 16.289 1.00 69.12 193 LYS A C 1
ATOM 1524 O O . LYS A 1 193 ? 9.756 21.213 15.120 1.00 69.12 193 LYS A O 1
ATOM 1529 N N . PHE A 1 194 ? 8.226 21.176 16.756 1.00 70.69 194 PHE A N 1
ATOM 1530 C CA . PHE A 1 194 ? 7.213 20.490 15.955 1.00 70.69 194 PHE A CA 1
ATOM 1531 C C . PHE A 1 194 ? 5.822 21.119 16.039 1.00 70.69 194 PHE A C 1
ATOM 1533 O O . PHE A 1 194 ? 5.467 21.847 16.962 1.00 70.69 194 PHE A O 1
ATOM 1540 N N . ALA A 1 195 ? 5.001 20.803 15.039 1.00 71.31 195 ALA A N 1
ATOM 1541 C CA . ALA A 1 195 ? 3.575 21.091 15.051 1.00 71.31 195 ALA A CA 1
ATOM 1542 C C . ALA A 1 195 ? 2.854 20.142 16.019 1.00 71.31 195 ALA A C 1
ATOM 1544 O O . ALA A 1 195 ? 2.846 18.929 15.798 1.00 71.31 195 ALA A O 1
ATOM 1545 N N . ALA A 1 196 ? 2.225 20.689 17.061 1.00 76.19 196 ALA A N 1
ATOM 1546 C CA . ALA A 1 196 ? 1.388 19.929 17.989 1.00 76.19 196 ALA A CA 1
ATOM 1547 C C . ALA A 1 196 ? -0.050 19.759 17.465 1.00 76.19 196 ALA A C 1
ATOM 1549 O O . ALA A 1 196 ? -0.738 18.806 17.832 1.00 76.19 196 ALA A O 1
ATOM 1550 N N . GLN A 1 197 ? -0.509 20.679 16.607 1.00 83.38 197 GLN A N 1
ATOM 1551 C CA . GLN A 1 197 ? -1.811 20.623 15.935 1.00 83.38 197 GLN A CA 1
ATOM 1552 C C . GLN A 1 197 ? -1.700 21.092 14.486 1.00 83.38 197 GLN A C 1
ATOM 1554 O O . GLN A 1 197 ? -1.169 22.176 14.221 1.00 83.38 197 GLN A O 1
ATOM 1559 N N . PHE A 1 198 ? -2.242 20.309 13.557 1.00 85.00 198 PHE A N 1
ATOM 1560 C CA . PHE A 1 198 ? -2.272 20.625 12.131 1.00 85.00 198 PHE A CA 1
ATOM 1561 C C . PHE A 1 198 ? -3.413 19.893 11.416 1.00 85.00 198 PHE A C 1
ATOM 1563 O O . PHE A 1 198 ? -4.052 18.995 11.964 1.00 85.00 198 PHE A O 1
ATOM 1570 N N . HIS A 1 199 ? -3.669 20.275 10.173 1.00 89.50 199 HIS A N 1
ATOM 1571 C CA . HIS A 1 199 ? -4.522 19.519 9.264 1.00 89.50 199 HIS A CA 1
ATOM 1572 C C . HIS A 1 199 ? -3.863 19.390 7.898 1.00 89.50 199 HIS A C 1
ATOM 1574 O O . HIS A 1 199 ? -2.916 20.111 7.581 1.00 89.50 199 HIS A O 1
ATOM 1580 N N . VAL A 1 200 ? -4.357 18.444 7.112 1.00 89.62 200 VAL A N 1
ATOM 1581 C CA . VAL A 1 200 ? -3.914 18.200 5.743 1.00 89.62 200 VAL A CA 1
ATOM 1582 C C . VAL A 1 200 ? -5.052 18.588 4.821 1.00 89.62 200 VAL A C 1
ATOM 1584 O O . VAL A 1 200 ? -6.163 18.085 4.982 1.00 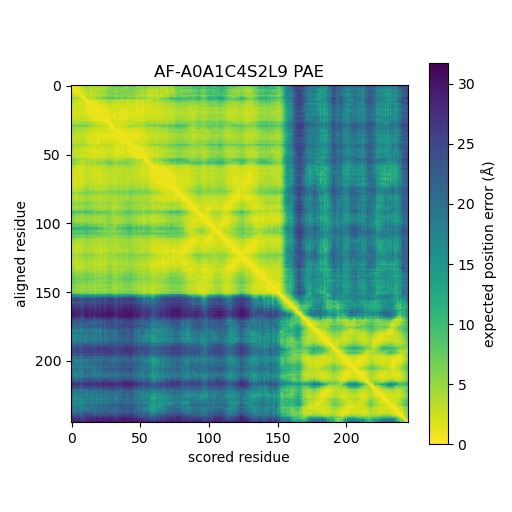89.62 200 VAL A O 1
ATOM 1587 N N . ASP A 1 201 ? -4.769 19.451 3.856 1.00 90.38 201 ASP A N 1
ATOM 1588 C CA . ASP A 1 201 ? -5.662 19.703 2.736 1.00 90.38 201 ASP A CA 1
ATOM 1589 C C . ASP A 1 201 ? -5.129 19.028 1.472 1.00 90.38 201 ASP A C 1
ATOM 1591 O O . ASP A 1 201 ? -3.919 18.917 1.261 1.00 90.38 201 ASP A O 1
ATOM 1595 N N . SER A 1 202 ? -6.046 18.641 0.595 1.00 91.75 202 SER A N 1
ATOM 1596 C CA . SER A 1 202 ? -5.749 18.158 -0.747 1.00 91.75 202 SER A CA 1
ATOM 1597 C C . SER A 1 202 ? -6.336 19.075 -1.811 1.00 91.75 202 SER A C 1
ATOM 1599 O O . SER A 1 202 ? -7.328 19.769 -1.574 1.00 91.75 202 SER A O 1
ATOM 1601 N N . SER A 1 203 ? -5.728 19.054 -2.992 1.00 88.81 203 SER A N 1
ATOM 1602 C CA . SER A 1 203 ? -6.241 19.714 -4.182 1.00 88.81 203 SER A CA 1
ATOM 1603 C C . SER A 1 203 ? -5.887 18.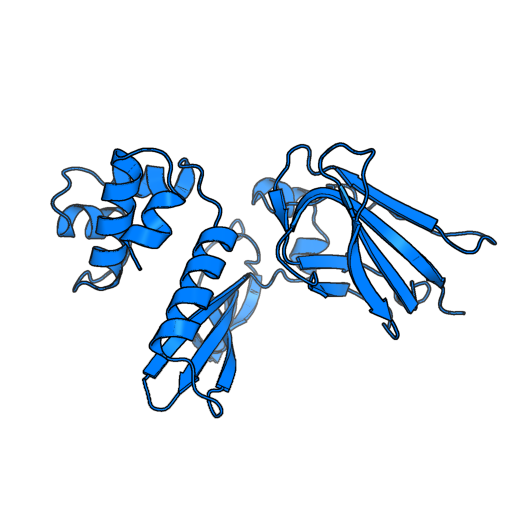933 -5.448 1.00 88.81 203 SER A C 1
ATOM 1605 O O . SER A 1 203 ? -4.830 18.305 -5.559 1.00 88.81 203 SER A O 1
ATOM 1607 N N . ALA A 1 204 ? -6.792 18.960 -6.420 1.00 86.50 204 ALA A N 1
ATOM 1608 C CA . ALA A 1 204 ? -6.588 18.398 -7.751 1.00 86.50 204 ALA A CA 1
ATOM 1609 C C . ALA A 1 204 ? -5.942 19.402 -8.722 1.00 86.50 204 ALA A C 1
ATOM 1611 O O . ALA A 1 204 ? -5.182 19.005 -9.605 1.00 86.50 204 ALA A O 1
ATOM 1612 N N . ASP A 1 205 ? -6.261 20.684 -8.551 1.00 85.50 205 ASP A N 1
ATOM 1613 C CA . ASP A 1 205 ? -6.030 21.782 -9.495 1.00 85.50 205 ASP A CA 1
ATOM 1614 C C . ASP A 1 205 ? -5.065 22.855 -8.958 1.00 85.50 205 ASP A C 1
ATOM 1616 O O . ASP A 1 205 ? -4.575 23.681 -9.722 1.00 85.50 205 ASP A O 1
ATOM 1620 N N . GLY A 1 206 ? -4.764 22.825 -7.658 1.00 82.00 206 GLY A N 1
ATOM 1621 C CA . GLY A 1 206 ? -3.926 23.797 -6.958 1.00 82.00 206 GLY A CA 1
ATOM 1622 C C . GLY A 1 206 ? -4.692 25.025 -6.456 1.00 82.00 206 GLY A C 1
ATOM 1623 O O . GLY A 1 206 ? -4.101 25.876 -5.790 1.00 82.00 206 GLY A O 1
ATOM 1624 N N . SER A 1 207 ? -5.997 25.123 -6.723 1.00 82.25 207 SER A N 1
ATOM 1625 C CA . SER A 1 207 ? -6.842 26.272 -6.367 1.00 82.25 207 SER A CA 1
ATOM 1626 C C . SER A 1 207 ? -8.001 25.901 -5.438 1.00 82.25 207 SER A C 1
ATOM 1628 O O . SER A 1 207 ? -8.322 26.673 -4.533 1.00 82.25 207 SER A O 1
ATOM 1630 N N . SER A 1 208 ? -8.584 24.714 -5.601 1.00 88.69 208 SER A N 1
ATOM 1631 C CA . SER A 1 208 ? -9.687 24.190 -4.793 1.00 88.69 208 SER A CA 1
ATOM 1632 C C . SER A 1 208 ? -9.145 23.237 -3.732 1.00 88.69 208 SER A C 1
ATOM 1634 O O . SER A 1 208 ? -8.535 22.223 -4.075 1.00 88.69 208 SER A O 1
ATOM 1636 N N . TRP A 1 209 ? -9.353 23.551 -2.450 1.00 89.75 209 TRP A N 1
ATOM 1637 C CA . TRP A 1 209 ? -8.736 22.828 -1.332 1.00 89.75 209 TRP A CA 1
ATOM 1638 C C . TRP A 1 209 ? -9.770 22.243 -0.372 1.00 89.75 209 TRP A C 1
ATOM 1640 O O . TRP A 1 209 ? -10.717 22.927 0.017 1.00 89.75 209 TRP A O 1
ATOM 1650 N N . TYR A 1 210 ? -9.540 20.999 0.051 1.00 91.56 210 TYR A N 1
ATOM 1651 C CA . TYR A 1 210 ? -10.413 20.267 0.970 1.00 91.56 210 TYR A CA 1
ATOM 1652 C C . TYR A 1 210 ? -9.600 19.615 2.080 1.00 91.56 210 TYR A C 1
ATOM 1654 O O . TYR A 1 210 ? -8.609 18.942 1.793 1.00 91.56 210 TYR A O 1
ATOM 1662 N N . THR A 1 211 ? -10.041 19.764 3.329 1.00 93.19 211 THR A N 1
ATOM 1663 C CA . THR A 1 211 ? -9.405 19.092 4.466 1.00 93.19 211 THR A CA 1
ATOM 1664 C C . THR A 1 211 ? -9.680 17.598 4.426 1.00 93.19 211 THR A C 1
ATOM 1666 O O . THR A 1 211 ? -10.835 17.183 4.417 1.00 93.19 211 THR A O 1
ATOM 1669 N N . VAL A 1 212 ? -8.604 16.817 4.436 1.00 92.12 212 VAL A N 1
ATOM 1670 C CA . VAL A 1 212 ? -8.602 15.353 4.312 1.00 92.12 212 VAL A CA 1
ATOM 1671 C C . VAL A 1 212 ? -8.002 14.643 5.521 1.00 92.12 212 VAL A C 1
ATOM 1673 O O . VAL A 1 212 ? -8.038 13.422 5.576 1.00 92.12 212 VAL A O 1
ATOM 1676 N N . ALA A 1 213 ? -7.433 15.375 6.480 1.00 91.94 213 ALA A N 1
ATOM 1677 C CA . ALA A 1 213 ? -7.066 14.840 7.788 1.00 91.94 213 ALA A CA 1
ATOM 1678 C C . ALA A 1 213 ? -6.930 15.969 8.808 1.00 91.94 213 ALA A C 1
ATOM 1680 O O . ALA A 1 213 ? -6.496 17.072 8.466 1.00 91.94 213 ALA A O 1
ATOM 1681 N N . ARG A 1 214 ? -7.215 15.687 10.080 1.00 91.12 214 ARG A N 1
ATOM 1682 C CA . ARG A 1 214 ? -6.885 16.570 11.211 1.00 91.12 214 ARG A CA 1
ATOM 1683 C C . ARG A 1 214 ? -6.075 15.802 12.237 1.00 91.12 214 ARG A C 1
ATOM 1685 O O . ARG A 1 214 ? -6.368 14.647 12.522 1.00 91.12 214 ARG A O 1
ATOM 1692 N N . HIS A 1 215 ? -5.074 16.455 12.810 1.00 85.75 215 HIS A N 1
ATOM 1693 C CA . HIS A 1 215 ? -4.185 15.826 13.770 1.00 85.75 215 HIS A CA 1
ATOM 1694 C C . HIS A 1 215 ? -3.856 16.775 14.923 1.00 85.75 215 HIS A C 1
ATOM 1696 O O . HIS A 1 215 ? -3.621 17.971 14.727 1.00 85.75 215 HIS A O 1
ATOM 1702 N N . GLY A 1 216 ? -3.836 16.240 16.142 1.00 82.31 216 GLY A N 1
ATOM 1703 C CA . GLY A 1 216 ? -3.541 16.995 17.354 1.00 82.31 216 GLY A CA 1
ATOM 1704 C C . GLY A 1 216 ? -2.880 16.128 18.421 1.00 82.31 216 GLY A C 1
ATOM 1705 O O . GLY A 1 216 ? -3.062 14.916 18.430 1.00 82.31 216 GLY A O 1
ATOM 1706 N N . GLY A 1 217 ? -2.120 16.761 19.319 1.00 69.88 217 GLY A N 1
ATOM 1707 C CA . GLY A 1 217 ? -1.478 16.093 20.458 1.00 69.88 217 GLY A CA 1
ATOM 1708 C C . GLY A 1 217 ? -0.228 15.282 20.101 1.00 69.88 217 GLY A C 1
ATOM 1709 O O . GLY A 1 217 ? 0.134 14.367 20.830 1.00 69.88 217 GLY A O 1
ATOM 1710 N N . SER A 1 218 ? 0.421 15.579 18.974 1.00 65.31 218 SER A N 1
ATOM 1711 C CA . SER A 1 218 ? 1.560 14.795 18.480 1.00 65.31 218 SER A CA 1
ATOM 1712 C C . SER A 1 218 ? 2.903 15.276 19.030 1.00 65.31 218 SER A C 1
ATOM 1714 O O . SER A 1 218 ? 3.165 16.471 18.944 1.00 65.31 218 SER A O 1
ATOM 1716 N N . ALA A 1 219 ? 3.778 14.359 19.454 1.00 69.19 219 ALA A N 1
ATOM 1717 C CA . ALA A 1 219 ? 5.181 14.625 19.808 1.00 69.19 219 ALA A CA 1
ATOM 1718 C C . ALA A 1 219 ? 6.093 14.707 18.569 1.00 69.19 219 ALA A C 1
ATOM 1720 O O . ALA A 1 219 ? 5.675 14.301 17.481 1.00 69.19 219 ALA A O 1
ATOM 1721 N N . GLY A 1 220 ? 7.310 15.235 18.716 1.00 71.94 220 GLY A N 1
ATOM 1722 C CA . GLY A 1 220 ? 8.346 15.228 17.675 1.00 71.94 220 GLY A CA 1
ATOM 1723 C C . GLY A 1 220 ? 8.659 13.829 17.122 1.00 71.94 220 GLY A C 1
ATOM 1724 O O . GLY A 1 220 ? 8.225 12.811 17.664 1.00 71.94 220 GLY A O 1
ATOM 1725 N N . GLY A 1 221 ? 9.365 13.785 15.995 1.00 75.44 221 GLY A N 1
ATOM 1726 C CA . GLY A 1 221 ? 9.700 12.562 15.274 1.00 75.44 221 GLY A CA 1
ATOM 1727 C C . GLY A 1 221 ? 8.856 12.318 14.020 1.00 75.44 221 GLY A C 1
ATOM 1728 O O . GLY A 1 221 ? 8.110 13.177 13.540 1.00 75.44 221 GLY A O 1
ATOM 1729 N N . LEU A 1 222 ? 9.020 11.123 13.450 1.00 75.12 222 LEU A N 1
ATOM 1730 C CA . LEU A 1 222 ? 8.303 10.683 12.257 1.00 75.12 222 LEU A CA 1
ATOM 1731 C C . LEU A 1 222 ? 6.871 10.289 12.635 1.00 75.12 222 LEU A C 1
ATOM 1733 O O . LEU A 1 222 ? 6.674 9.365 13.424 1.00 75.12 222 LEU A O 1
ATOM 1737 N N . ILE A 1 223 ? 5.880 10.956 12.053 1.00 80.25 223 ILE A N 1
ATOM 1738 C CA . ILE A 1 223 ? 4.469 10.625 12.252 1.00 80.25 223 ILE A CA 1
ATOM 1739 C C . ILE A 1 223 ? 3.823 10.213 10.936 1.00 80.25 223 ILE A C 1
ATOM 1741 O O . ILE A 1 223 ? 4.059 10.819 9.892 1.00 80.25 223 ILE A O 1
ATOM 1745 N N . ALA A 1 224 ? 2.983 9.188 11.001 1.00 78.88 224 ALA A N 1
ATOM 1746 C CA . ALA A 1 224 ? 2.133 8.776 9.899 1.00 78.88 224 ALA A CA 1
ATOM 1747 C C . ALA A 1 224 ? 0.732 9.361 10.123 1.00 78.88 224 ALA A C 1
ATOM 1749 O O . ALA A 1 224 ? 0.137 9.178 11.186 1.00 78.88 224 ALA A O 1
ATOM 1750 N N . VAL A 1 225 ? 0.220 10.100 9.143 1.00 84.38 225 VAL A N 1
ATOM 1751 C CA . VAL A 1 225 ? -1.092 10.750 9.189 1.00 84.38 225 VAL A CA 1
ATOM 1752 C C . VAL A 1 225 ? -1.988 10.057 8.177 1.00 84.38 225 VAL A C 1
ATOM 1754 O O . VAL A 1 225 ? -1.835 10.231 6.966 1.00 84.38 225 VAL A O 1
ATOM 1757 N N . GLN A 1 226 ? -2.908 9.249 8.694 1.00 84.06 226 GLN A N 1
ATOM 1758 C CA . GLN A 1 226 ? -3.951 8.612 7.902 1.00 84.06 226 GLN A CA 1
ATOM 1759 C C . GLN A 1 226 ? -4.945 9.679 7.433 1.00 84.06 226 GLN A C 1
ATOM 1761 O O . GLN A 1 226 ? -5.408 10.483 8.244 1.00 84.06 226 GLN A O 1
ATOM 1766 N N . LEU A 1 227 ? -5.268 9.691 6.139 1.00 86.81 227 LEU A N 1
ATOM 1767 C CA . LEU A 1 227 ? -6.343 10.536 5.621 1.00 86.81 227 LEU A CA 1
ATOM 1768 C C . LEU A 1 227 ? -7.709 9.937 5.981 1.00 86.81 227 LEU A C 1
ATOM 1770 O O . LEU A 1 227 ? -7.855 8.714 6.026 1.00 86.81 227 LEU A O 1
ATOM 1774 N N . ASP A 1 228 ? -8.710 10.796 6.190 1.00 86.38 228 ASP A N 1
ATOM 1775 C CA . ASP A 1 228 ? -10.089 10.430 6.550 1.00 86.38 228 ASP A CA 1
ATOM 1776 C C . ASP A 1 228 ? -10.689 9.433 5.541 1.00 86.38 228 ASP A C 1
ATOM 1778 O O . ASP A 1 228 ? -11.520 8.593 5.885 1.00 86.38 228 ASP A O 1
ATOM 1782 N N . HIS A 1 229 ? -10.260 9.529 4.282 1.00 82.56 229 HIS A N 1
ATOM 1783 C CA . HIS A 1 229 ? -10.521 8.580 3.206 1.00 82.56 229 HIS A CA 1
ATOM 1784 C C . HIS A 1 229 ? -9.454 8.724 2.105 1.00 82.56 229 HIS A C 1
ATOM 1786 O O . HIS A 1 229 ? -8.861 9.800 1.953 1.00 82.56 229 HIS A O 1
ATOM 1792 N N . PRO A 1 230 ? -9.206 7.665 1.307 1.00 81.12 230 PRO A N 1
ATOM 1793 C CA . PRO A 1 230 ? -8.343 7.746 0.133 1.00 81.12 230 PRO A CA 1
ATOM 1794 C C . PRO A 1 230 ? -8.775 8.891 -0.784 1.00 81.12 230 PRO A C 1
ATOM 1796 O O . PRO A 1 230 ? -9.934 8.990 -1.186 1.00 81.12 230 PRO A O 1
ATOM 1799 N N . THR A 1 231 ? -7.839 9.782 -1.087 1.00 83.94 231 THR A N 1
ATOM 1800 C CA . THR A 1 231 ? -8.112 11.033 -1.793 1.00 83.94 231 THR A CA 1
ATOM 1801 C C . THR A 1 231 ? -7.260 11.111 -3.051 1.00 83.94 231 THR A C 1
ATOM 1803 O O . THR A 1 231 ? -6.042 10.959 -2.993 1.00 83.94 231 THR A O 1
ATOM 1806 N N . LYS A 1 232 ? -7.882 11.409 -4.199 1.00 84.38 232 LYS A N 1
ATOM 1807 C CA . LYS A 1 232 ? -7.148 11.754 -5.424 1.00 84.38 232 LYS A CA 1
ATOM 1808 C C . LYS A 1 232 ? -6.639 13.188 -5.348 1.00 84.38 232 LYS A C 1
ATOM 1810 O O . LYS A 1 232 ? -7.408 14.129 -5.528 1.00 84.38 232 LYS A O 1
ATOM 1815 N N . ALA A 1 233 ? -5.341 13.347 -5.133 1.00 84.94 233 ALA A N 1
ATOM 1816 C CA . ALA A 1 233 ? -4.704 14.646 -4.973 1.00 84.94 233 ALA A CA 1
ATOM 1817 C C . ALA A 1 233 ? -3.521 14.797 -5.930 1.00 84.94 233 ALA A C 1
ATOM 1819 O O . ALA A 1 233 ? -2.762 13.854 -6.154 1.00 84.94 233 ALA A O 1
ATOM 1820 N N . ARG A 1 234 ? -3.361 15.999 -6.490 1.00 82.44 234 ARG A N 1
ATOM 1821 C CA . ARG A 1 234 ? -2.097 16.444 -7.090 1.00 82.44 234 ARG A CA 1
ATOM 1822 C C . ARG A 1 234 ? -1.333 17.343 -6.131 1.00 82.44 234 ARG A C 1
ATOM 1824 O O . ARG A 1 234 ? -0.120 17.351 -6.158 1.00 82.44 234 ARG A O 1
ATOM 1831 N N . TYR A 1 235 ? -2.019 18.090 -5.287 1.00 80.44 235 TYR A N 1
ATOM 1832 C CA . TYR A 1 235 ? -1.377 18.923 -4.292 1.00 80.44 235 TYR A CA 1
ATOM 1833 C C . TYR A 1 235 ? -1.836 18.478 -2.920 1.00 80.44 235 TYR A C 1
ATOM 1835 O O . TYR A 1 235 ? -3.026 18.253 -2.694 1.00 80.44 235 TYR A O 1
ATOM 1843 N N . LEU A 1 236 ? -0.889 18.363 -2.004 1.00 85.81 236 LEU A N 1
ATOM 1844 C CA . LEU A 1 236 ? -1.164 18.207 -0.587 1.00 85.81 236 LEU A CA 1
ATOM 1845 C C . LEU A 1 236 ? -0.546 19.384 0.129 1.00 85.81 236 LEU A C 1
ATOM 1847 O O . LEU A 1 236 ? 0.553 19.807 -0.222 1.00 85.81 236 LEU A O 1
ATOM 1851 N N . ARG A 1 237 ? -1.233 19.906 1.137 1.00 85.62 237 ARG A N 1
ATOM 1852 C CA . ARG A 1 237 ? -0.635 20.889 2.026 1.00 85.62 237 ARG A CA 1
ATOM 1853 C C . ARG A 1 237 ? -0.918 20.565 3.476 1.00 85.62 237 ARG A C 1
ATOM 1855 O O . ARG A 1 237 ? -2.045 20.248 3.843 1.00 85.62 237 ARG A O 1
ATOM 1862 N N . VAL A 1 238 ? 0.109 20.675 4.299 1.00 85.38 238 VAL A N 1
ATOM 1863 C CA . VAL A 1 238 ? 0.007 20.581 5.750 1.00 85.38 238 VAL A CA 1
ATOM 1864 C C . VAL A 1 238 ? -0.111 21.992 6.294 1.00 85.38 238 VAL A C 1
ATOM 1866 O O . VAL A 1 238 ? 0.753 22.831 6.044 1.00 85.38 238 VAL A O 1
ATOM 1869 N N . ILE A 1 239 ? -1.186 22.254 7.028 1.00 80.81 239 ILE A N 1
ATOM 1870 C CA . ILE A 1 239 ? -1.473 23.553 7.627 1.00 80.81 239 ILE A CA 1
ATOM 1871 C C . ILE A 1 239 ? -1.380 23.408 9.135 1.00 80.81 239 ILE A C 1
ATOM 1873 O O . ILE A 1 239 ? -2.227 22.787 9.782 1.00 80.81 239 ILE A O 1
ATOM 1877 N N . VAL A 1 240 ? -0.341 24.003 9.700 1.00 78.44 240 VAL A N 1
ATOM 1878 C CA . VAL A 1 240 ? -0.052 23.927 11.130 1.00 78.44 240 VAL A CA 1
ATOM 1879 C C . VAL A 1 240 ? -0.794 25.028 11.863 1.00 78.44 240 VAL A C 1
ATOM 1881 O O . VAL A 1 240 ? -0.768 26.175 11.440 1.00 78.44 240 VAL A O 1
ATOM 1884 N N . HIS A 1 241 ? -1.447 24.699 12.974 1.00 76.12 241 HIS A N 1
ATOM 1885 C CA . HIS A 1 241 ? -2.185 25.658 13.797 1.00 76.12 241 HIS A CA 1
ATOM 1886 C C . HIS A 1 241 ? -1.419 26.096 15.038 1.00 76.12 241 HIS A C 1
ATOM 1888 O O . HIS A 1 241 ? -1.506 27.260 15.425 1.00 76.12 241 HIS A O 1
ATOM 1894 N N . ARG A 1 242 ? -0.680 25.172 15.660 1.00 65.88 242 ARG A N 1
ATOM 1895 C CA . ARG A 1 242 ? 0.011 25.413 16.927 1.00 65.88 242 ARG A CA 1
ATOM 1896 C C . ARG A 1 242 ? 1.384 24.731 16.920 1.00 65.88 242 ARG A C 1
ATOM 1898 O O . ARG A 1 242 ? 1.417 23.502 16.790 1.00 65.88 242 ARG A O 1
ATOM 1905 N N . PRO A 1 243 ? 2.494 25.483 17.027 1.00 62.41 243 PRO A N 1
ATOM 1906 C CA . PRO A 1 243 ? 3.779 24.896 17.390 1.00 62.41 243 PRO A CA 1
ATOM 1907 C C . PRO A 1 243 ? 3.740 24.461 18.864 1.00 62.41 243 PRO A C 1
ATOM 1909 O O . PRO A 1 243 ? 3.018 25.075 19.656 1.00 62.41 243 PRO A O 1
ATOM 1912 N N . ASP A 1 244 ? 4.465 23.402 19.219 1.00 58.34 244 ASP A N 1
ATOM 1913 C CA . ASP A 1 244 ? 4.792 23.169 20.631 1.00 58.34 244 ASP A CA 1
ATOM 1914 C C . ASP A 1 244 ? 5.737 24.281 21.124 1.00 58.34 244 ASP A C 1
ATOM 1916 O O . ASP A 1 244 ? 6.481 24.843 20.312 1.00 58.34 244 ASP A O 1
ATOM 1920 N N . GLN A 1 245 ? 5.615 24.672 22.397 1.00 53.00 245 GLN A N 1
ATOM 1921 C CA . GLN A 1 245 ? 6.412 25.763 22.986 1.00 53.00 245 GLN A CA 1
ATOM 1922 C C . GLN A 1 245 ? 7.831 25.323 23.327 1.00 53.00 245 GLN A C 1
ATOM 1924 O O . GLN A 1 245 ? 7.975 24.229 23.909 1.00 53.00 245 GLN A O 1
#